Protein AF-A0A846ECE4-F1 (afdb_monomer_lite)

pLDDT: mean 78.33, std 16.0, range [30.72, 94.62]

Foldseek 3Di:
DADEDEDPDDAPDVVVQLVCLVDDPDDADEWEWDAKDDFDFDDPDPDDPDPDDFQFWKDQQLKIWGFHAADPDQQGTKTFIDDDPPDDTDIDGHHPVRCVVSVIGGDDQQDASFFKKKDAAQMWTATPVRHIYHHNHIYIWGFHDDDPFWTWTDDPHHIYIYGNRRRRIDTDDGDDDRDDDPDD

Secondary structure (DSSP, 8-state):
-PPEEE-------HHHHHHHTTS----PPEEEEEEEESSPPPPPPPPPSSS--TT-EEEETTEEEEEEEE-SSSS-EEEEEPPPTTSPPPEEEE-HHHHHHTT-EEPPS--TTTEEEEEPTT-EEEETTS-EEE-SS-EEEEEEEE-SSEEEEE-SS-EEEEEGGG---EEEEE----------

Sequence (184 aa):
MSQLFNFSTAIPNPNDLLDLAYSENPILDTLEVVAVFGVPLPQPEPPKTHQFQLGDIVTQGQQYGVITSLNETDRPITITWDGSSDAEPDSFAYTLDEIRFFKISILSQFVPLRTLVELPKNATIQFSNANLVKLDRTNVFLLEEVTERHLIIRSLDQRYCFPRELFPGRLFACAVDIPISFQP

Radius of gyration: 19.56 Å; chains: 1; bounding box: 52×27×65 Å

Structure (mmCIF, N/CA/C/O backbone):
data_AF-A0A846ECE4-F1
#
_entry.id   AF-A0A846ECE4-F1
#
loop_
_atom_site.group_PDB
_atom_site.id
_atom_site.type_symbol
_atom_site.label_atom_id
_atom_site.label_alt_id
_atom_site.label_comp_id
_atom_site.label_asym_id
_atom_site.label_entity_id
_atom_site.label_seq_id
_atom_site.pdbx_PDB_ins_code
_atom_site.Cartn_x
_atom_site.Cartn_y
_atom_site.Cartn_z
_atom_site.occupancy
_atom_site.B_iso_or_equiv
_atom_site.auth_seq_id
_atom_site.auth_comp_id
_atom_site.auth_asym_id
_atom_site.auth_atom_id
_atom_site.pdbx_PDB_model_num
ATOM 1 N N . MET A 1 1 ? -16.068 0.644 31.186 1.00 34.41 1 MET A N 1
ATOM 2 C CA . MET A 1 1 ? -16.199 -0.720 30.634 1.00 34.41 1 MET A CA 1
ATOM 3 C C . MET A 1 1 ? -15.975 -0.613 29.138 1.00 34.41 1 MET A C 1
ATOM 5 O O . MET A 1 1 ? -16.803 0.001 28.485 1.00 34.41 1 MET A O 1
ATOM 9 N N . SER A 1 2 ? -14.852 -1.110 28.623 1.00 31.45 2 SER A N 1
ATOM 10 C CA . SER A 1 2 ? -14.554 -1.087 27.185 1.00 31.45 2 SER A CA 1
ATOM 11 C C . SER A 1 2 ? -15.075 -2.383 26.565 1.00 31.45 2 SER A C 1
ATOM 13 O O . SER A 1 2 ? -14.683 -3.463 27.006 1.00 31.45 2 SER A O 1
ATOM 15 N N . GLN A 1 3 ? -16.003 -2.291 25.612 1.00 36.16 3 GLN A N 1
ATOM 16 C CA . GLN A 1 3 ? -16.524 -3.453 24.889 1.00 36.16 3 GLN A CA 1
ATOM 17 C C . GLN A 1 3 ? -15.598 -3.758 23.704 1.00 36.16 3 GLN A C 1
ATOM 19 O O . GLN A 1 3 ? -15.297 -2.879 22.900 1.00 36.16 3 GLN A O 1
ATOM 24 N N . LEU A 1 4 ? -15.102 -4.995 23.649 1.00 30.72 4 LEU A N 1
ATOM 25 C CA . LEU A 1 4 ? -14.317 -5.530 22.539 1.00 30.72 4 LEU A CA 1
ATOM 26 C C . LEU A 1 4 ? -15.284 -6.079 21.491 1.00 30.72 4 LEU A C 1
ATOM 28 O O . LEU A 1 4 ? -16.041 -7.005 21.782 1.00 30.72 4 LEU A O 1
ATOM 32 N N . PHE A 1 5 ? -15.245 -5.519 20.286 1.00 37.47 5 PHE A N 1
ATOM 33 C CA . PHE A 1 5 ? -15.975 -6.045 19.140 1.00 37.47 5 PHE A CA 1
ATOM 34 C C . PHE A 1 5 ? -15.022 -6.859 18.258 1.00 37.47 5 PHE A C 1
ATOM 36 O O . PHE A 1 5 ? -13.922 -6.411 17.925 1.00 37.47 5 PHE A O 1
ATOM 43 N N . ASN A 1 6 ? -15.451 -8.062 17.876 1.00 36.78 6 ASN A N 1
ATOM 44 C CA . ASN A 1 6 ? -14.745 -8.885 16.898 1.00 36.78 6 ASN A CA 1
ATOM 45 C C . ASN A 1 6 ? -15.237 -8.509 15.500 1.00 36.78 6 ASN A C 1
ATOM 47 O O . ASN A 1 6 ? -16.431 -8.617 15.209 1.00 36.78 6 ASN A O 1
ATOM 51 N N . PHE A 1 7 ? -14.326 -8.079 14.627 1.00 35.62 7 PHE A N 1
ATOM 52 C CA . PHE A 1 7 ? -14.656 -7.818 13.228 1.00 35.62 7 PHE A CA 1
ATOM 53 C C . PHE A 1 7 ? -14.685 -9.135 12.451 1.00 35.62 7 PHE A C 1
ATOM 55 O O . PHE A 1 7 ? -13.658 -9.648 12.008 1.00 35.62 7 PHE A O 1
ATOM 62 N N . SER A 1 8 ? -15.886 -9.682 12.258 1.00 33.31 8 SER A N 1
ATOM 63 C CA . SER A 1 8 ? -16.124 -10.765 11.303 1.00 33.31 8 SER A CA 1
ATOM 64 C C . SER A 1 8 ? -16.574 -10.197 9.953 1.00 33.31 8 SER A C 1
ATOM 66 O O . SER A 1 8 ? -17.651 -10.515 9.459 1.00 33.31 8 SER A O 1
ATOM 68 N N . THR A 1 9 ? -15.737 -9.389 9.307 1.00 42.50 9 THR A N 1
ATOM 69 C CA . THR A 1 9 ? -15.943 -8.994 7.905 1.00 42.50 9 THR A CA 1
ATOM 70 C C . THR A 1 9 ? -15.404 -10.106 7.020 1.00 42.50 9 THR A C 1
ATOM 72 O O . THR A 1 9 ? -14.194 -10.330 6.995 1.00 42.50 9 THR A O 1
ATOM 75 N N . ALA A 1 10 ? -16.282 -10.915 6.410 1.00 43.06 10 ALA A N 1
ATOM 76 C CA . ALA A 1 10 ? -15.872 -11.850 5.356 1.00 43.06 10 ALA A CA 1
ATOM 77 C C . ALA A 1 10 ? -14.986 -11.084 4.366 1.00 43.06 10 ALA A C 1
ATOM 79 O O . ALA A 1 10 ? -15.299 -9.931 4.095 1.00 43.06 10 ALA A O 1
ATOM 80 N N . ILE A 1 11 ? -13.874 -11.676 3.909 1.00 47.25 11 ILE A N 1
ATOM 81 C CA . ILE A 1 11 ? -12.939 -11.002 2.995 1.00 47.25 11 ILE A CA 1
ATOM 82 C C . ILE A 1 11 ? -13.770 -10.521 1.799 1.00 47.25 11 ILE A C 1
ATOM 84 O O . ILE A 1 11 ? -14.269 -11.378 1.065 1.00 47.25 11 ILE A O 1
ATOM 88 N N . PRO A 1 12 ? -13.987 -9.203 1.629 1.00 56.25 12 PRO A N 1
ATOM 89 C CA . PRO A 1 12 ? -14.657 -8.704 0.442 1.00 56.25 12 PRO A CA 1
ATOM 90 C C . PRO A 1 12 ? -13.811 -9.127 -0.752 1.00 56.25 12 PRO A C 1
ATOM 92 O O . PRO A 1 12 ? -12.579 -9.129 -0.655 1.00 56.25 12 PRO A O 1
ATOM 95 N N . ASN A 1 13 ? -14.436 -9.515 -1.860 1.00 64.81 13 ASN A N 1
ATOM 96 C CA . ASN A 1 13 ? -13.677 -9.738 -3.082 1.00 64.81 13 ASN A CA 1
ATOM 97 C C . ASN A 1 13 ? -12.890 -8.440 -3.368 1.00 64.81 13 ASN A C 1
ATOM 99 O O . ASN A 1 13 ? -13.499 -7.371 -3.360 1.00 64.81 13 ASN A O 1
ATOM 103 N N . PRO A 1 14 ? -11.558 -8.481 -3.563 1.00 63.38 14 PRO A N 1
ATOM 104 C CA . PRO A 1 14 ? -10.761 -7.279 -3.818 1.00 63.38 14 PRO A CA 1
ATOM 105 C C . PRO A 1 14 ? -11.310 -6.428 -4.969 1.00 63.38 14 PRO A C 1
ATOM 107 O O . PRO A 1 14 ? -11.179 -5.207 -4.942 1.00 63.38 14 PRO A O 1
ATOM 110 N N . ASN A 1 15 ? -11.975 -7.068 -5.935 1.00 67.19 15 ASN A N 1
ATOM 111 C CA . ASN A 1 15 ? -12.659 -6.385 -7.026 1.00 67.19 15 ASN A CA 1
ATOM 112 C C . ASN A 1 15 ? -13.831 -5.525 -6.528 1.00 67.19 15 ASN A C 1
ATOM 114 O O . ASN A 1 15 ? -13.952 -4.392 -6.969 1.00 67.19 15 ASN A O 1
ATOM 118 N N . ASP A 1 16 ? -14.607 -5.983 -5.541 1.00 73.12 16 ASP A N 1
ATOM 119 C CA . ASP A 1 16 ? -15.719 -5.209 -4.967 1.00 73.12 16 ASP A CA 1
ATOM 120 C C . ASP A 1 16 ? -15.211 -3.922 -4.286 1.00 73.12 16 ASP A C 1
ATOM 122 O O . ASP A 1 16 ? -15.878 -2.890 -4.304 1.00 73.12 16 ASP A O 1
ATOM 126 N N . LEU A 1 17 ? -14.013 -3.964 -3.683 1.00 73.88 17 LEU A N 1
ATOM 127 C CA . LEU A 1 17 ? -13.380 -2.785 -3.079 1.00 73.88 17 LEU A CA 1
ATOM 128 C C . LEU A 1 17 ? -12.836 -1.815 -4.128 1.00 73.88 17 LEU A C 1
ATOM 130 O O . LEU A 1 17 ? -12.869 -0.610 -3.901 1.00 73.88 17 LEU A O 1
ATOM 134 N N . LEU A 1 18 ? -12.333 -2.313 -5.258 1.00 70.25 18 LEU A N 1
ATOM 135 C CA . LEU A 1 18 ? -11.921 -1.458 -6.371 1.00 70.25 18 LEU A CA 1
ATOM 136 C C . LEU A 1 18 ? -13.136 -0.851 -7.081 1.00 70.25 18 LEU A C 1
ATOM 138 O O . LEU A 1 18 ? -13.089 0.316 -7.451 1.00 70.25 18 LEU A O 1
ATOM 142 N N . ASP A 1 19 ? -14.250 -1.575 -7.181 1.00 74.19 19 ASP A N 1
ATOM 143 C CA . ASP A 1 19 ? -15.505 -1.054 -7.729 1.00 74.19 19 ASP A CA 1
ATOM 144 C C . ASP A 1 19 ? -16.057 0.117 -6.895 1.00 74.19 19 ASP A C 1
ATOM 146 O O . ASP A 1 19 ? -16.646 1.046 -7.456 1.00 74.19 19 ASP A O 1
ATOM 150 N N . LEU A 1 20 ? -15.794 0.155 -5.577 1.00 69.88 20 LEU A N 1
ATOM 151 C CA . LEU A 1 20 ? -16.133 1.316 -4.742 1.00 69.88 20 LEU A CA 1
ATOM 152 C C . LEU A 1 20 ? -15.494 2.613 -5.252 1.00 69.88 20 LEU A C 1
ATOM 154 O O . LEU A 1 20 ? -16.128 3.662 -5.149 1.00 69.88 20 LEU A O 1
ATOM 158 N N . ALA A 1 21 ? -14.284 2.552 -5.819 1.00 63.44 21 ALA A N 1
ATOM 159 C CA . ALA A 1 21 ? -13.603 3.721 -6.375 1.00 63.44 21 ALA A CA 1
ATOM 160 C C . ALA A 1 21 ? -14.360 4.346 -7.559 1.00 63.44 21 ALA A C 1
ATOM 162 O O . ALA A 1 21 ? -14.183 5.531 -7.841 1.00 63.44 21 ALA A O 1
ATOM 163 N N . TYR A 1 22 ? -15.206 3.562 -8.234 1.00 63.31 22 TYR A N 1
ATOM 164 C CA . TYR A 1 22 ? -15.949 3.961 -9.431 1.00 63.31 22 TYR A CA 1
ATOM 165 C C . TYR A 1 22 ? -17.454 4.158 -9.181 1.00 63.31 22 TYR A C 1
ATOM 167 O O . TYR A 1 22 ? -18.174 4.580 -10.086 1.00 63.31 22 TYR A O 1
ATOM 175 N N . SER A 1 23 ? -17.938 3.871 -7.969 1.00 63.53 23 SER A N 1
ATOM 176 C CA . SER A 1 23 ? -19.353 3.975 -7.587 1.00 63.53 23 SER A CA 1
ATOM 177 C C . SER A 1 23 ? -19.696 5.305 -6.898 1.00 63.53 23 SER A C 1
ATOM 179 O O . SER A 1 23 ? -18.824 5.962 -6.325 1.00 63.53 23 SER A O 1
ATOM 181 N N . GLU A 1 24 ? -20.975 5.708 -6.915 1.00 56.09 24 GLU A N 1
ATOM 182 C CA . GLU A 1 24 ? -21.446 6.823 -6.082 1.00 56.09 24 GLU A CA 1
ATOM 183 C C . GLU A 1 24 ? -21.162 6.515 -4.609 1.00 56.09 24 GLU A C 1
ATOM 185 O O . GLU A 1 24 ? -21.674 5.548 -4.048 1.00 56.09 24 GLU A O 1
ATOM 190 N N . ASN A 1 25 ? -20.317 7.340 -3.988 1.00 58.34 25 ASN A N 1
ATOM 191 C CA . ASN A 1 25 ? -19.858 7.138 -2.623 1.00 58.34 25 ASN A CA 1
ATOM 192 C C . ASN A 1 25 ? -21.026 7.244 -1.628 1.00 58.34 25 ASN A C 1
ATOM 194 O O . ASN A 1 25 ? -21.506 8.360 -1.402 1.00 58.34 25 ASN A O 1
ATOM 198 N N . PRO A 1 26 ? -21.460 6.151 -0.966 1.00 63.91 26 PRO A N 1
ATOM 199 C CA . PRO A 1 26 ? -22.349 6.288 0.175 1.00 63.91 26 PRO A CA 1
ATOM 200 C C . PRO A 1 26 ? -21.658 7.145 1.241 1.00 63.91 26 PRO A C 1
ATOM 202 O O . PRO A 1 26 ? -20.453 7.018 1.483 1.00 63.91 26 PRO A O 1
ATOM 205 N N . ILE A 1 27 ? -22.418 8.044 1.866 1.00 69.75 27 ILE A N 1
ATOM 206 C CA . ILE A 1 27 ? -21.933 8.846 2.991 1.00 69.75 27 ILE A CA 1
ATOM 207 C C . ILE A 1 27 ? -21.726 7.882 4.162 1.00 69.75 27 ILE A C 1
ATOM 209 O O . ILE A 1 27 ? -22.687 7.466 4.804 1.00 69.75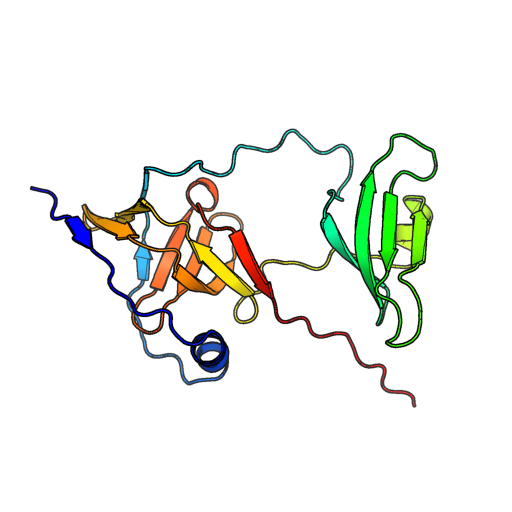 27 ILE A O 1
ATOM 213 N N . LEU A 1 28 ? -20.475 7.484 4.388 1.00 79.06 28 LEU A N 1
ATOM 214 C CA . LEU A 1 28 ? -20.063 6.670 5.527 1.00 79.06 28 LEU A CA 1
ATOM 215 C C . LEU A 1 28 ? -19.409 7.552 6.585 1.00 79.06 28 LEU A C 1
ATOM 217 O O . LEU A 1 28 ? -18.590 8.415 6.254 1.00 79.06 28 LEU A O 1
ATOM 221 N N . ASP A 1 29 ? -19.729 7.278 7.847 1.00 84.12 29 ASP A N 1
ATOM 222 C CA . ASP A 1 29 ? -19.065 7.906 8.983 1.00 84.12 29 ASP A CA 1
ATOM 223 C C . ASP A 1 29 ? -17.601 7.450 9.071 1.00 84.12 29 ASP A C 1
ATOM 225 O O . ASP A 1 29 ? -17.266 6.276 8.869 1.00 84.12 29 ASP A O 1
ATOM 229 N N . THR A 1 30 ? -16.716 8.388 9.403 1.00 88.56 30 THR A N 1
ATOM 230 C CA . THR A 1 30 ? -15.286 8.122 9.578 1.00 88.56 30 THR A CA 1
ATOM 231 C C . THR A 1 30 ? -14.970 7.915 11.052 1.00 88.56 30 THR A C 1
ATOM 233 O O . THR A 1 30 ? -15.206 8.793 11.880 1.00 88.56 30 THR A O 1
ATOM 236 N N . LEU A 1 31 ? -14.398 6.758 11.382 1.00 91.56 31 LEU A N 1
ATOM 237 C CA . LEU A 1 31 ? -13.906 6.452 12.721 1.00 91.56 31 LEU A CA 1
ATOM 238 C C . LEU A 1 31 ? -12.429 6.829 12.836 1.00 91.56 31 LEU A C 1
ATOM 240 O O . LEU A 1 31 ? -11.581 6.297 12.120 1.00 91.56 31 LEU A O 1
ATOM 244 N N . GLU A 1 32 ? -12.114 7.731 13.759 1.00 94.31 32 GLU A N 1
ATOM 245 C CA . GLU A 1 32 ? -10.732 8.120 14.041 1.00 94.31 32 GLU A CA 1
ATOM 246 C C . GLU A 1 32 ? -10.042 7.080 14.918 1.00 94.31 32 GLU A C 1
ATOM 248 O O . GLU A 1 32 ? -10.554 6.706 15.975 1.00 94.31 32 GLU A O 1
ATOM 253 N N . VAL A 1 33 ? -8.862 6.638 14.494 1.00 92.88 33 VAL A N 1
ATOM 254 C CA . VAL A 1 33 ? -8.014 5.704 15.233 1.00 92.88 33 VAL A CA 1
ATOM 255 C C . VAL A 1 33 ? -7.075 6.477 16.148 1.00 92.88 33 VAL A C 1
ATOM 257 O O . VAL A 1 33 ? -6.329 7.343 15.701 1.00 92.88 33 VAL A O 1
ATOM 260 N N . VAL A 1 34 ? -7.082 6.127 17.434 1.00 94.19 34 VAL A N 1
ATOM 261 C CA . VAL A 1 34 ? -6.267 6.789 18.467 1.00 94.19 34 VAL A CA 1
ATOM 262 C C . VAL A 1 34 ? -5.188 5.884 19.057 1.00 94.19 34 VAL A C 1
ATOM 264 O O . VAL A 1 34 ? -4.240 6.384 19.655 1.00 94.19 34 VAL A O 1
ATOM 267 N N . ALA A 1 35 ? -5.305 4.561 18.896 1.00 91.25 35 ALA A N 1
ATOM 268 C CA . ALA A 1 35 ? -4.264 3.616 19.293 1.00 91.25 35 ALA A CA 1
ATOM 269 C C . ALA A 1 35 ? -4.364 2.292 18.524 1.00 91.25 35 ALA A C 1
ATOM 271 O O . ALA A 1 35 ? -5.449 1.876 18.112 1.00 91.25 35 ALA A O 1
ATOM 272 N N . VAL A 1 36 ? -3.226 1.607 18.384 1.00 91.31 36 VAL A N 1
ATOM 273 C CA . VAL A 1 36 ? -3.126 0.261 17.811 1.00 91.31 36 VAL A CA 1
ATOM 274 C C . VAL A 1 36 ? -2.215 -0.599 18.687 1.00 91.31 36 VAL A C 1
ATOM 276 O O . VAL A 1 36 ? -1.138 -0.167 19.093 1.00 91.31 36 VAL A O 1
ATOM 279 N N . PHE A 1 37 ? -2.644 -1.827 18.976 1.00 90.06 37 PHE A N 1
ATOM 280 C CA . PHE A 1 37 ? -1.955 -2.775 19.851 1.00 90.06 37 PHE A CA 1
ATOM 281 C C . PHE A 1 37 ? -1.782 -4.144 19.187 1.00 90.06 37 PHE A C 1
ATOM 283 O O . PHE A 1 37 ? -2.511 -4.504 18.263 1.00 90.06 37 PHE A O 1
ATOM 290 N N . GLY A 1 38 ? -0.859 -4.947 19.725 1.00 85.44 38 GLY A N 1
ATOM 291 C CA . GLY A 1 38 ? -0.706 -6.364 19.369 1.00 85.44 38 GLY A CA 1
ATOM 292 C C . GLY A 1 38 ? 0.057 -6.631 18.071 1.00 85.44 38 GLY A C 1
ATOM 293 O O . GLY A 1 38 ? 0.256 -7.792 17.720 1.00 85.44 38 GLY A O 1
ATOM 294 N N . VAL A 1 39 ? 0.513 -5.581 17.386 1.00 85.81 39 VAL A N 1
ATOM 295 C CA . VAL A 1 39 ? 1.308 -5.661 16.159 1.00 85.81 39 VAL A CA 1
ATOM 296 C C . VAL A 1 39 ? 2.439 -4.631 16.188 1.00 85.81 39 VAL A C 1
ATOM 298 O O . VAL A 1 39 ? 2.269 -3.572 16.797 1.00 85.81 39 VAL A O 1
ATOM 301 N N . PRO A 1 40 ? 3.596 -4.923 15.569 1.00 81.25 40 PRO A N 1
ATOM 302 C CA . PRO A 1 40 ? 4.646 -3.930 15.397 1.00 81.25 40 PRO A CA 1
ATOM 303 C C . PRO A 1 40 ? 4.126 -2.762 14.557 1.00 81.25 40 PRO A C 1
ATOM 305 O O . PRO A 1 40 ? 3.569 -2.975 13.481 1.00 81.25 40 PRO A O 1
ATOM 308 N N . LEU A 1 41 ? 4.311 -1.542 15.053 1.00 79.50 41 LEU A N 1
ATOM 309 C CA . LEU A 1 41 ? 4.083 -0.332 14.270 1.00 79.50 41 LEU A CA 1
ATOM 310 C C . LEU A 1 41 ? 5.322 -0.009 13.423 1.00 79.50 41 LEU A C 1
ATOM 312 O O . LEU A 1 41 ? 6.426 -0.432 13.792 1.00 79.50 41 LEU A O 1
ATOM 316 N N . PRO A 1 42 ? 5.162 0.737 12.313 1.00 69.69 42 PRO A N 1
ATOM 317 C CA . PRO A 1 42 ? 6.292 1.231 11.539 1.00 69.69 42 PRO A CA 1
ATOM 318 C C . PRO A 1 42 ? 7.267 1.970 12.461 1.00 69.69 42 PRO A C 1
ATOM 320 O O . PRO A 1 42 ? 6.894 2.923 13.145 1.00 69.69 42 PRO A O 1
ATOM 323 N N . GLN A 1 43 ? 8.515 1.506 12.521 1.00 66.81 43 GLN A N 1
ATOM 324 C CA . GLN A 1 43 ? 9.555 2.234 13.239 1.00 66.81 43 GLN A CA 1
ATOM 325 C C . GLN A 1 43 ? 10.026 3.413 12.381 1.00 66.81 43 GLN A C 1
ATOM 327 O O . GLN A 1 43 ? 10.053 3.287 11.155 1.00 66.81 43 GLN A O 1
ATOM 332 N N . PRO A 1 44 ? 10.414 4.548 12.991 1.00 59.56 44 PRO A N 1
ATOM 333 C CA . PRO A 1 44 ? 11.044 5.636 12.256 1.00 59.56 44 PRO A CA 1
ATOM 334 C C . PRO A 1 44 ? 12.272 5.099 11.518 1.00 59.56 44 PRO A C 1
ATOM 336 O O . PRO A 1 44 ? 13.211 4.608 12.149 1.00 59.56 44 PRO A O 1
ATOM 339 N N . GLU A 1 45 ? 12.257 5.156 10.188 1.00 59.22 45 GLU A N 1
ATOM 340 C CA . GLU A 1 45 ? 13.423 4.768 9.401 1.00 59.22 45 GLU A CA 1
ATOM 341 C C . GLU A 1 45 ? 14.570 5.760 9.650 1.00 59.22 45 GLU A C 1
ATOM 343 O O . GLU A 1 45 ? 14.325 6.965 9.797 1.00 59.22 45 GLU A O 1
ATOM 348 N N . PRO A 1 46 ? 15.830 5.290 9.700 1.00 52.78 46 PRO A N 1
ATOM 349 C CA . PRO A 1 46 ? 16.977 6.180 9.794 1.00 52.78 46 PRO A CA 1
ATOM 350 C C . PRO A 1 46 ? 17.012 7.159 8.603 1.00 52.78 46 P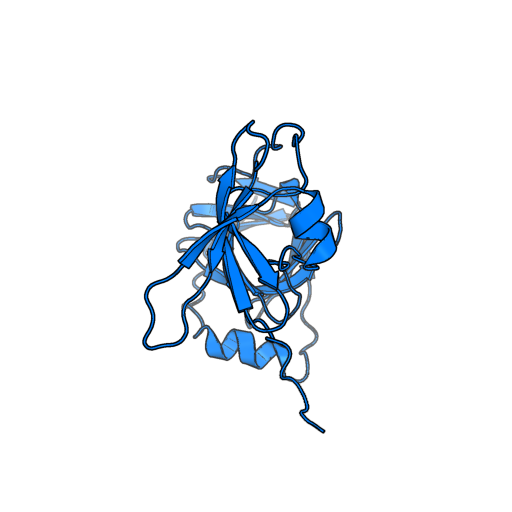RO A C 1
ATOM 352 O O . PRO A 1 46 ? 16.513 6.839 7.519 1.00 52.78 46 PRO A O 1
ATOM 355 N N . PRO A 1 47 ? 17.598 8.359 8.781 1.00 50.47 47 PRO A N 1
ATOM 356 C CA . PRO A 1 47 ? 17.694 9.357 7.719 1.00 50.47 47 PRO A CA 1
ATOM 357 C C . PRO A 1 47 ? 18.390 8.769 6.485 1.00 50.47 47 PRO A C 1
ATOM 359 O O . PRO A 1 47 ? 19.474 8.194 6.582 1.00 50.47 47 PRO A O 1
ATOM 362 N N . LYS A 1 48 ? 17.734 8.888 5.327 1.00 55.97 48 LYS A N 1
ATOM 363 C CA . LYS A 1 48 ? 18.133 8.222 4.080 1.00 55.97 48 LYS A CA 1
ATOM 364 C C . LYS A 1 48 ? 19.265 8.982 3.388 1.00 55.97 48 LYS A C 1
ATOM 366 O O . LYS A 1 48 ? 19.193 10.200 3.241 1.00 55.97 48 LYS A O 1
ATOM 371 N N . THR A 1 49 ? 20.271 8.254 2.906 1.00 56.00 49 THR A N 1
ATOM 372 C CA . THR A 1 49 ? 21.406 8.798 2.133 1.00 56.00 49 THR A CA 1
ATOM 373 C C . THR A 1 49 ? 20.996 9.241 0.717 1.00 56.00 49 THR A C 1
ATOM 375 O O . THR A 1 49 ? 21.639 10.099 0.119 1.00 56.00 49 THR A O 1
ATOM 378 N N . HIS A 1 50 ? 19.903 8.690 0.183 1.00 65.69 50 HIS A N 1
ATOM 379 C CA . HIS A 1 50 ? 19.319 9.014 -1.125 1.00 65.69 50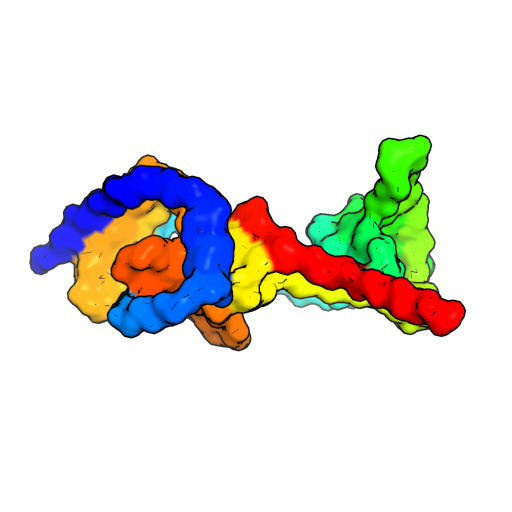 HIS A CA 1
ATOM 380 C C . HIS A 1 50 ? 17.799 8.781 -1.111 1.00 65.69 50 HIS A C 1
ATOM 382 O O . HIS A 1 50 ? 17.286 8.069 -0.253 1.00 65.69 50 HIS A O 1
ATOM 388 N N . GLN A 1 51 ? 17.076 9.379 -2.069 1.00 76.12 51 GLN A N 1
ATOM 389 C CA . GLN A 1 51 ? 15.602 9.337 -2.131 1.00 76.12 51 GLN A CA 1
ATOM 390 C C . GLN A 1 51 ? 15.009 7.936 -2.360 1.00 76.12 51 GLN A C 1
ATOM 392 O O . GLN A 1 51 ? 13.817 7.750 -2.152 1.00 76.12 51 GLN A O 1
ATOM 397 N N . PHE A 1 52 ? 15.828 6.987 -2.815 1.00 81.94 52 PHE A N 1
ATOM 398 C CA . PHE A 1 52 ? 15.418 5.644 -3.210 1.00 81.94 52 PHE A CA 1
ATOM 399 C C . PHE A 1 52 ? 15.664 4.612 -2.107 1.00 81.94 52 PHE A C 1
ATOM 401 O O . PHE A 1 52 ? 16.668 4.690 -1.387 1.00 81.94 52 PHE A O 1
ATOM 408 N N . GLN A 1 53 ? 14.785 3.614 -2.045 1.00 83.00 53 GLN A N 1
ATOM 409 C CA . GLN A 1 53 ? 14.837 2.455 -1.161 1.00 83.00 53 GLN A CA 1
ATOM 410 C C . GLN A 1 53 ? 14.826 1.141 -1.940 1.00 83.00 53 GLN A C 1
ATOM 412 O O . GLN A 1 53 ? 14.353 1.051 -3.071 1.00 83.00 53 GLN A O 1
ATOM 417 N N . LEU A 1 54 ? 15.357 0.099 -1.302 1.00 82.50 54 LEU A N 1
ATOM 418 C CA . LEU A 1 54 ? 15.263 -1.257 -1.817 1.00 82.50 54 LEU A CA 1
ATOM 419 C C . LEU A 1 54 ? 13.784 -1.662 -1.908 1.00 82.50 54 LEU A C 1
ATOM 421 O O . LEU A 1 54 ? 13.049 -1.519 -0.933 1.00 82.50 54 LEU A O 1
ATOM 425 N N . GLY A 1 55 ? 13.365 -2.183 -3.059 1.00 78.00 55 GLY A N 1
ATOM 426 C CA . GLY A 1 55 ? 11.976 -2.553 -3.323 1.00 78.00 55 GLY A CA 1
ATOM 427 C C . GLY A 1 55 ? 11.090 -1.407 -3.817 1.00 78.00 55 GLY A C 1
ATOM 428 O O . GLY A 1 55 ? 9.926 -1.656 -4.129 1.00 78.00 55 GLY A O 1
ATOM 429 N N . ASP A 1 56 ? 11.612 -0.180 -3.936 1.00 81.81 56 ASP A N 1
ATOM 430 C CA . ASP A 1 56 ? 10.876 0.890 -4.608 1.00 81.81 56 ASP A CA 1
ATOM 431 C C . ASP A 1 56 ? 10.583 0.489 -6.052 1.00 81.81 56 ASP A C 1
ATOM 433 O O . ASP A 1 56 ? 11.455 -0.002 -6.776 1.00 81.81 56 ASP A O 1
ATOM 437 N N . ILE A 1 57 ? 9.346 0.741 -6.472 1.00 84.38 57 ILE A N 1
ATOM 438 C CA . ILE A 1 57 ? 8.943 0.604 -7.866 1.00 84.38 57 ILE A CA 1
ATOM 439 C C . ILE A 1 57 ? 9.259 1.929 -8.539 1.00 84.38 57 ILE A C 1
ATOM 441 O O . ILE A 1 57 ? 8.910 2.994 -8.028 1.00 84.38 57 ILE A O 1
ATOM 445 N N . VAL A 1 58 ? 9.919 1.871 -9.683 1.00 87.62 58 VAL A N 1
ATOM 446 C CA . VAL A 1 58 ? 10.291 3.038 -10.477 1.00 87.62 58 VAL A CA 1
ATOM 447 C C . VAL A 1 58 ? 9.717 2.929 -11.877 1.00 87.62 58 VAL A C 1
ATOM 449 O O . VAL A 1 58 ? 9.437 1.834 -12.359 1.00 87.62 58 VAL A O 1
ATOM 452 N N . THR A 1 59 ? 9.547 4.069 -12.537 1.00 87.06 59 THR A N 1
ATOM 453 C CA . THR A 1 59 ? 9.075 4.132 -13.923 1.00 87.06 59 THR A CA 1
ATOM 454 C C . THR A 1 59 ? 10.032 4.916 -14.803 1.00 87.06 59 THR A C 1
ATOM 456 O O . THR A 1 59 ? 10.635 5.894 -14.361 1.00 87.06 59 THR A O 1
ATOM 459 N N . GLN A 1 60 ? 10.140 4.492 -16.059 1.00 86.75 60 GLN A N 1
ATOM 460 C CA . GLN A 1 60 ? 10.809 5.203 -17.140 1.00 86.75 60 GLN A CA 1
ATOM 461 C C . GLN A 1 60 ? 9.906 5.154 -18.375 1.00 86.75 60 GLN A C 1
ATOM 463 O O . GLN A 1 60 ? 9.879 4.172 -19.117 1.00 86.75 60 GLN A O 1
ATOM 468 N N . GLY A 1 61 ? 9.134 6.216 -18.608 1.00 81.31 61 GLY A N 1
ATOM 469 C CA . GLY A 1 61 ? 8.143 6.216 -19.686 1.00 81.31 61 GLY A CA 1
ATOM 470 C C . GLY A 1 61 ? 7.098 5.112 -19.486 1.00 81.31 61 GLY A C 1
ATOM 471 O O . GLY A 1 61 ? 6.286 5.208 -18.573 1.00 81.31 61 GLY A O 1
ATOM 472 N N . GLN A 1 62 ? 7.119 4.085 -20.342 1.00 77.06 62 GLN A N 1
ATOM 473 C CA . GLN A 1 62 ? 6.196 2.936 -20.307 1.00 77.06 62 GLN A CA 1
ATOM 474 C C . GLN A 1 62 ? 6.745 1.712 -19.569 1.00 77.06 62 GLN A C 1
ATOM 476 O O . GLN A 1 62 ? 6.039 0.721 -19.412 1.00 77.06 62 GLN A O 1
ATOM 481 N N . GLN A 1 63 ? 8.002 1.759 -19.142 1.00 80.12 63 GLN A N 1
ATOM 482 C CA . GLN A 1 63 ? 8.625 0.660 -18.421 1.00 80.12 63 GLN A CA 1
ATOM 483 C C . GLN A 1 63 ? 8.528 0.915 -16.925 1.00 80.12 63 GLN A C 1
ATOM 485 O O . GLN A 1 63 ? 8.669 2.055 -16.467 1.00 80.12 63 GLN A O 1
ATOM 490 N N . TYR A 1 64 ? 8.314 -0.152 -16.167 1.00 85.94 64 TYR A N 1
ATOM 491 C CA . TYR A 1 64 ? 8.449 -0.133 -14.722 1.00 85.94 64 TYR A CA 1
ATOM 492 C C . TYR A 1 64 ? 9.515 -1.137 -14.300 1.00 85.94 64 TYR A C 1
ATOM 494 O O . TYR A 1 64 ? 9.796 -2.111 -14.997 1.00 85.94 64 TYR A O 1
ATOM 502 N N . GLY A 1 65 ? 10.152 -0.858 -13.176 1.00 87.50 65 GLY A N 1
ATOM 503 C CA . GLY A 1 65 ? 11.183 -1.705 -12.607 1.00 87.50 65 GLY A CA 1
ATOM 504 C C . GLY A 1 65 ? 11.180 -1.607 -11.096 1.00 87.50 65 GLY A C 1
ATOM 505 O O . GLY A 1 65 ? 10.490 -0.772 -10.512 1.00 87.50 65 GLY A O 1
ATOM 506 N N . VAL A 1 66 ? 11.960 -2.468 -10.460 1.00 87.56 66 VAL A N 1
ATOM 507 C CA . VAL A 1 66 ? 12.112 -2.515 -9.007 1.00 87.56 66 VAL A CA 1
ATOM 508 C C . VAL A 1 66 ? 13.566 -2.253 -8.658 1.00 87.56 66 VAL A C 1
ATOM 510 O O . VAL A 1 66 ? 14.474 -2.795 -9.289 1.00 87.56 66 VAL A O 1
ATOM 513 N N . ILE A 1 67 ? 13.802 -1.433 -7.638 1.00 88.88 67 ILE A N 1
ATOM 514 C CA . ILE A 1 67 ? 15.146 -1.233 -7.101 1.00 88.88 67 ILE A CA 1
ATOM 515 C C . ILE A 1 67 ? 15.565 -2.482 -6.335 1.00 88.88 67 ILE A C 1
ATOM 517 O O . ILE A 1 67 ? 15.022 -2.793 -5.275 1.00 88.88 67 ILE A O 1
ATOM 521 N N . THR A 1 68 ? 16.555 -3.191 -6.867 1.00 89.38 68 THR A N 1
ATOM 522 C CA . THR A 1 68 ? 17.028 -4.478 -6.339 1.00 89.38 68 THR A CA 1
ATOM 523 C C . THR A 1 68 ? 18.374 -4.387 -5.630 1.00 89.38 68 THR A C 1
ATOM 525 O O . THR A 1 68 ? 18.733 -5.311 -4.903 1.00 89.38 68 THR A O 1
ATOM 528 N N . SER A 1 69 ? 19.105 -3.275 -5.771 1.00 88.50 69 SER A N 1
ATOM 529 C CA . SER A 1 69 ? 20.327 -3.020 -4.999 1.00 88.50 69 SER A CA 1
ATOM 530 C C . SER A 1 69 ? 20.583 -1.529 -4.807 1.00 88.50 69 SER A C 1
ATOM 532 O O . SER A 1 69 ? 20.374 -0.731 -5.724 1.00 88.50 69 SER A O 1
ATOM 534 N N . LEU A 1 70 ? 21.106 -1.178 -3.630 1.00 88.69 70 LEU A N 1
ATOM 535 C CA . LEU A 1 70 ? 21.609 0.151 -3.282 1.00 88.69 70 LEU A CA 1
ATOM 536 C C . LEU A 1 70 ? 23.034 0.007 -2.741 1.00 88.69 70 LEU A C 1
ATOM 538 O O . LEU A 1 70 ? 23.236 -0.668 -1.735 1.00 88.69 70 LEU A O 1
ATOM 542 N N . ASN A 1 71 ? 24.006 0.616 -3.416 1.00 84.50 71 ASN A N 1
ATOM 543 C CA . ASN A 1 71 ? 25.433 0.489 -3.112 1.00 84.50 71 ASN A CA 1
ATOM 544 C C . ASN A 1 71 ? 26.090 1.871 -2.983 1.00 84.50 71 ASN A C 1
ATOM 546 O O . ASN A 1 71 ? 25.631 2.842 -3.572 1.00 84.50 71 ASN A O 1
ATOM 550 N N . GLU A 1 72 ? 27.230 1.950 -2.297 1.00 80.31 72 GLU A N 1
ATOM 551 C CA . GLU A 1 72 ? 28.027 3.187 -2.151 1.00 80.31 72 GLU A CA 1
ATOM 552 C C . GLU A 1 72 ? 29.021 3.411 -3.312 1.00 80.31 72 GLU A C 1
ATOM 554 O O . GLU A 1 72 ? 30.053 4.063 -3.169 1.00 80.31 72 GLU A O 1
ATOM 559 N N . THR A 1 73 ? 28.743 2.826 -4.476 1.00 81.25 73 THR A N 1
ATOM 560 C CA . THR A 1 73 ? 29.582 2.939 -5.676 1.00 81.25 73 THR A CA 1
ATOM 561 C C . THR A 1 73 ? 29.191 4.146 -6.530 1.00 81.25 73 THR A C 1
ATOM 563 O O . THR A 1 73 ? 28.123 4.719 -6.349 1.00 81.25 73 THR A O 1
ATOM 566 N N . ASP A 1 74 ? 30.004 4.474 -7.540 1.00 82.81 74 ASP A N 1
ATOM 567 C CA . ASP A 1 74 ? 29.716 5.540 -8.523 1.00 82.81 74 ASP A CA 1
ATOM 568 C C . ASP A 1 74 ? 28.364 5.355 -9.251 1.00 82.81 74 ASP A C 1
ATOM 570 O O . ASP A 1 74 ? 27.693 6.315 -9.622 1.00 82.81 74 ASP A O 1
ATOM 574 N N . ARG A 1 75 ? 27.897 4.104 -9.376 1.00 89.94 75 ARG A N 1
ATOM 575 C CA . ARG A 1 75 ? 26.546 3.753 -9.848 1.00 89.94 75 ARG A CA 1
ATOM 576 C C . ARG A 1 75 ? 25.735 3.143 -8.699 1.00 89.94 75 ARG A C 1
ATOM 578 O O . ARG A 1 75 ? 25.719 1.920 -8.560 1.00 89.94 75 ARG A O 1
ATOM 585 N N . PRO A 1 76 ? 25.140 3.964 -7.817 1.00 88.69 76 PRO A N 1
ATOM 586 C CA . PRO A 1 76 ? 24.628 3.493 -6.535 1.00 88.69 76 PRO A CA 1
ATOM 587 C C . PRO A 1 76 ? 23.310 2.718 -6.619 1.00 88.69 76 PRO A C 1
ATOM 589 O O . PRO A 1 76 ? 22.963 2.035 -5.663 1.00 88.69 76 PRO A O 1
ATOM 592 N N . ILE A 1 77 ? 22.553 2.810 -7.718 1.00 90.75 77 ILE A N 1
ATOM 593 C CA . ILE A 1 77 ? 21.172 2.302 -7.778 1.00 90.75 77 ILE A CA 1
ATOM 594 C C . ILE A 1 77 ? 21.052 1.247 -8.869 1.00 90.75 77 ILE A C 1
ATOM 596 O O . ILE A 1 77 ? 21.300 1.544 -10.032 1.00 90.75 77 ILE A O 1
ATOM 600 N N . THR A 1 78 ? 20.655 0.026 -8.512 1.00 92.75 78 THR A N 1
ATOM 601 C CA . THR A 1 78 ? 20.352 -1.039 -9.481 1.00 92.75 78 THR A CA 1
ATOM 602 C C . THR A 1 78 ? 18.850 -1.225 -9.606 1.00 92.75 78 THR A C 1
ATOM 604 O O . THR A 1 78 ? 18.171 -1.426 -8.599 1.00 92.75 78 THR A O 1
ATOM 607 N N . ILE A 1 79 ? 18.350 -1.164 -10.840 1.00 91.94 79 ILE A N 1
ATOM 608 C CA . ILE A 1 79 ? 16.942 -1.365 -11.180 1.00 91.94 79 ILE A CA 1
ATOM 609 C C . ILE A 1 79 ? 16.839 -2.622 -12.034 1.00 91.94 79 ILE A C 1
ATOM 611 O O . ILE A 1 79 ? 17.535 -2.745 -13.044 1.00 91.94 79 ILE A O 1
ATOM 615 N N . THR A 1 80 ? 15.961 -3.531 -11.629 1.00 91.38 80 THR A N 1
ATOM 616 C CA . THR A 1 80 ? 15.515 -4.660 -12.441 1.00 91.38 80 THR A CA 1
ATOM 617 C C . THR A 1 80 ? 14.215 -4.259 -13.123 1.00 91.38 80 THR A C 1
ATOM 619 O O . THR A 1 80 ? 13.207 -4.050 -12.448 1.00 91.38 80 THR A O 1
ATOM 622 N N . TRP A 1 81 ? 14.252 -4.088 -14.441 1.00 88.19 81 TRP A N 1
ATOM 623 C CA . TRP A 1 81 ? 13.095 -3.712 -15.246 1.00 88.19 81 TRP A CA 1
ATOM 624 C C . TRP A 1 81 ? 12.242 -4.930 -15.560 1.00 88.19 81 TRP A C 1
ATOM 626 O O . TRP A 1 81 ? 12.765 -6.019 -15.807 1.00 88.19 81 TRP A O 1
ATOM 636 N N . ASP A 1 82 ? 10.927 -4.731 -15.560 1.00 80.25 82 ASP A N 1
ATOM 637 C CA . ASP A 1 82 ? 10.013 -5.749 -16.051 1.00 80.25 82 ASP A CA 1
ATOM 638 C C . ASP A 1 82 ? 10.235 -5.932 -17.557 1.00 80.25 82 ASP A C 1
ATOM 640 O O . ASP A 1 82 ? 10.232 -4.965 -18.329 1.00 80.25 82 ASP A O 1
ATOM 644 N N . GLY A 1 83 ? 10.505 -7.171 -17.962 1.00 65.06 83 GLY A N 1
ATOM 645 C CA . GLY A 1 83 ? 10.686 -7.519 -19.365 1.00 65.06 83 GLY A CA 1
ATOM 646 C C . GLY A 1 83 ? 9.356 -7.449 -20.112 1.00 65.06 83 GLY A C 1
ATOM 647 O O . GLY A 1 83 ? 8.286 -7.662 -19.545 1.00 65.06 83 GLY A O 1
ATOM 648 N N . SER A 1 84 ? 9.394 -7.202 -21.424 1.00 58.44 84 SER A N 1
ATOM 649 C CA . SER A 1 84 ? 8.259 -7.589 -22.274 1.00 58.44 84 SER A CA 1
ATOM 650 C C . SER A 1 84 ? 7.991 -9.090 -22.113 1.00 58.44 84 SER A C 1
ATOM 652 O O . SER A 1 84 ? 8.932 -9.824 -21.835 1.00 58.44 84 SER A O 1
ATOM 654 N N . SER A 1 85 ? 6.759 -9.555 -22.350 1.00 56.31 85 SER A N 1
ATOM 655 C CA . SER A 1 85 ? 6.275 -10.926 -22.070 1.00 56.31 85 SER A CA 1
ATOM 656 C C . SER A 1 85 ? 7.157 -12.104 -22.527 1.00 56.31 85 SER A C 1
ATOM 658 O O . SER A 1 85 ? 6.949 -13.214 -22.047 1.00 56.31 85 SER A O 1
ATOM 660 N N . ASP A 1 86 ? 8.131 -11.868 -23.411 1.00 58.25 86 ASP A N 1
ATOM 661 C CA . ASP A 1 86 ? 9.051 -12.866 -23.968 1.00 58.25 86 ASP A CA 1
ATOM 662 C C . ASP A 1 86 ? 10.544 -12.636 -23.621 1.00 58.25 86 ASP A C 1
ATOM 664 O O . ASP A 1 86 ? 11.404 -13.352 -24.134 1.00 58.25 86 ASP A O 1
ATOM 668 N N . ALA A 1 87 ? 10.883 -11.650 -22.779 1.00 59.94 87 ALA A N 1
ATOM 669 C CA . ALA A 1 87 ? 12.260 -11.317 -22.397 1.00 59.94 87 ALA A CA 1
ATOM 670 C C . ALA A 1 87 ? 12.500 -11.529 -20.894 1.00 59.94 87 ALA A C 1
ATOM 672 O O . ALA A 1 87 ? 11.640 -11.218 -20.069 1.00 59.94 87 ALA A O 1
ATOM 673 N N . GLU A 1 88 ? 13.679 -12.046 -20.532 1.00 64.62 88 GLU A N 1
ATOM 674 C CA . GLU A 1 88 ? 14.100 -12.094 -19.129 1.00 64.62 88 GLU A CA 1
ATOM 675 C C . GLU A 1 88 ? 14.211 -10.666 -18.560 1.00 64.62 88 GLU A C 1
ATOM 677 O O . GLU A 1 88 ? 14.573 -9.742 -19.291 1.00 64.62 88 GLU A O 1
ATOM 682 N N . PRO A 1 89 ? 13.882 -10.458 -17.274 1.00 71.19 89 PRO A N 1
ATOM 683 C CA . PRO A 1 89 ? 13.983 -9.146 -16.651 1.00 71.19 89 PRO A CA 1
ATOM 684 C C . PRO A 1 89 ? 15.435 -8.652 -16.643 1.00 71.19 89 PRO A C 1
ATOM 686 O O . PRO A 1 89 ? 16.332 -9.304 -16.103 1.00 71.19 89 PRO A O 1
ATOM 689 N N . ASP A 1 90 ? 15.657 -7.464 -17.203 1.00 83.38 90 ASP A N 1
ATOM 690 C CA . ASP A 1 90 ? 16.984 -6.868 -17.326 1.00 83.38 90 ASP A CA 1
ATOM 691 C C . ASP A 1 90 ? 17.336 -6.026 -16.095 1.00 83.38 90 ASP A C 1
ATOM 693 O O . ASP A 1 90 ? 16.552 -5.190 -15.641 1.00 83.38 90 ASP A O 1
ATOM 697 N N . SER A 1 91 ? 18.547 -6.204 -15.559 1.00 90.19 91 SER A N 1
ATOM 698 C CA . SER A 1 91 ? 19.034 -5.452 -14.394 1.00 90.19 91 SER A CA 1
ATOM 699 C C . SER A 1 91 ? 20.185 -4.520 -14.758 1.00 90.19 91 SER A C 1
ATOM 701 O O . SER A 1 91 ? 21.233 -4.971 -15.222 1.00 90.19 91 SER A O 1
ATOM 703 N N . PHE A 1 92 ? 20.029 -3.223 -14.484 1.00 90.75 92 PHE A N 1
ATOM 704 C CA . PHE A 1 92 ? 21.048 -2.207 -14.758 1.00 90.75 92 PHE A CA 1
ATOM 705 C C . PHE A 1 92 ? 21.349 -1.361 -13.521 1.00 90.75 92 PHE A C 1
ATOM 707 O O . PHE A 1 92 ? 20.445 -0.930 -12.809 1.00 90.75 92 PHE A O 1
ATOM 714 N N . ALA A 1 93 ? 22.635 -1.090 -13.290 1.00 92.94 93 ALA A N 1
ATOM 715 C CA . ALA A 1 93 ? 23.076 -0.070 -12.342 1.00 92.94 93 ALA A CA 1
ATOM 716 C C . ALA A 1 93 ? 23.015 1.321 -12.994 1.00 92.94 93 ALA A C 1
ATOM 718 O O . ALA A 1 93 ? 23.266 1.436 -14.190 1.00 92.94 93 ALA A O 1
ATOM 719 N N . TYR A 1 94 ? 22.734 2.362 -12.214 1.00 91.69 94 TYR A N 1
ATOM 720 C CA . TYR A 1 94 ? 22.594 3.749 -12.655 1.00 91.69 94 TYR A CA 1
ATOM 721 C C . TYR A 1 94 ? 23.336 4.705 -11.721 1.00 91.69 94 TYR A C 1
ATOM 723 O O . TYR A 1 94 ? 23.365 4.516 -10.501 1.00 91.69 94 TYR A O 1
ATOM 731 N N . THR A 1 95 ? 23.894 5.768 -12.298 1.00 91.81 95 THR A N 1
ATOM 732 C CA . THR A 1 95 ? 24.279 6.984 -11.568 1.00 91.81 95 THR A CA 1
ATOM 733 C C . THR A 1 95 ? 23.041 7.834 -11.242 1.00 91.81 95 THR A C 1
ATOM 735 O O . THR A 1 95 ? 21.988 7.713 -11.875 1.00 91.81 95 THR A O 1
ATOM 738 N N . LEU A 1 96 ? 23.169 8.764 -10.290 1.00 88.81 96 LEU A N 1
ATOM 739 C CA . LEU A 1 96 ? 22.115 9.753 -10.016 1.00 88.81 96 LEU A CA 1
ATOM 740 C C . LEU A 1 96 ? 21.871 10.700 -11.207 1.00 88.81 96 LEU A C 1
ATOM 742 O O . LEU A 1 96 ? 20.762 11.208 -11.377 1.00 88.81 96 LEU A O 1
ATOM 746 N N . ASP A 1 97 ? 22.885 10.936 -12.041 1.00 89.19 97 ASP A N 1
ATOM 747 C CA . ASP A 1 97 ? 22.778 11.774 -13.240 1.00 89.19 97 ASP A CA 1
ATOM 748 C C . ASP A 1 97 ? 21.962 11.081 -14.326 1.00 89.19 97 ASP A C 1
ATOM 750 O O . ASP A 1 97 ? 21.064 11.693 -14.900 1.00 89.19 97 ASP A O 1
ATOM 754 N N . GLU A 1 98 ? 22.213 9.790 -14.548 1.00 91.75 98 GLU A N 1
ATOM 755 C CA . GLU A 1 98 ? 21.449 8.963 -15.483 1.00 91.75 98 GLU A CA 1
ATOM 756 C C . GLU A 1 98 ? 19.982 8.869 -15.066 1.00 91.75 98 GLU A C 1
ATOM 758 O O . GLU A 1 98 ? 19.103 9.055 -15.901 1.00 91.75 98 GLU A O 1
ATOM 763 N N . ILE A 1 99 ? 19.696 8.671 -13.775 1.00 89.56 99 ILE A N 1
ATOM 764 C CA . ILE A 1 99 ? 18.320 8.668 -13.251 1.00 89.56 99 ILE A CA 1
ATOM 765 C C . ILE A 1 99 ? 17.596 9.973 -13.582 1.00 89.56 99 ILE A C 1
ATOM 767 O O . ILE A 1 99 ? 16.460 9.952 -14.061 1.00 89.56 99 ILE A O 1
ATOM 771 N N . ARG A 1 100 ? 18.260 11.117 -13.373 1.00 87.88 100 ARG A N 1
ATOM 772 C CA . ARG A 1 100 ? 17.699 12.435 -13.702 1.00 87.88 100 ARG A CA 1
ATOM 773 C C . ARG A 1 100 ? 17.521 12.614 -15.208 1.00 87.88 100 ARG A C 1
ATOM 775 O O . ARG A 1 100 ? 16.481 13.105 -15.640 1.00 87.88 100 ARG A O 1
ATOM 782 N N . PHE A 1 101 ? 18.509 12.203 -15.998 1.00 91.00 101 PHE A N 1
ATOM 783 C CA . PHE A 1 101 ? 18.502 12.317 -17.455 1.00 91.00 101 PHE A CA 1
ATOM 784 C C . PHE A 1 101 ? 17.401 11.462 -18.098 1.00 91.00 101 PHE A C 1
ATOM 786 O O . PHE A 1 101 ? 16.632 11.960 -18.920 1.00 91.00 101 PHE A O 1
ATOM 793 N N . PHE A 1 102 ? 17.269 10.203 -17.671 1.00 89.44 102 PHE A N 1
ATOM 794 C CA . PHE A 1 102 ? 16.242 9.267 -18.135 1.00 89.44 102 PHE A CA 1
ATOM 795 C C . PHE A 1 102 ? 14.864 9.509 -17.513 1.00 89.44 102 PHE A C 1
ATOM 797 O O . PHE A 1 102 ? 13.903 8.849 -17.902 1.00 89.44 102 PHE A O 1
ATOM 804 N N . LYS A 1 103 ? 14.748 10.476 -16.592 1.00 88.06 103 LYS A N 1
ATOM 805 C CA . LYS A 1 103 ? 13.512 10.802 -15.865 1.00 88.06 103 LYS A CA 1
ATOM 806 C C . LYS A 1 103 ? 12.931 9.588 -15.134 1.00 88.06 103 LYS A C 1
ATOM 808 O O . LYS A 1 103 ? 11.715 9.412 -15.104 1.00 88.06 103 LYS A O 1
ATOM 813 N N . ILE A 1 104 ? 13.805 8.771 -14.548 1.00 88.94 104 ILE A N 1
ATOM 814 C CA . ILE A 1 104 ? 13.395 7.641 -13.719 1.00 88.94 104 ILE A CA 1
ATOM 815 C C . ILE A 1 104 ? 12.810 8.201 -12.421 1.00 88.94 104 ILE A C 1
ATOM 817 O O . ILE A 1 104 ? 13.486 8.921 -11.682 1.00 88.94 104 ILE A O 1
ATOM 821 N N . SER A 1 105 ? 11.549 7.886 -12.147 1.00 87.38 105 SER A N 1
ATOM 822 C CA . SER A 1 105 ? 10.815 8.388 -10.984 1.00 87.38 105 SER A CA 1
ATOM 823 C C . SER A 1 105 ? 10.267 7.243 -10.140 1.00 87.38 105 SER A C 1
ATOM 825 O O . SER A 1 105 ? 9.885 6.201 -10.671 1.00 87.38 105 SER A O 1
ATOM 827 N N . ILE A 1 106 ? 10.225 7.442 -8.818 1.00 85.50 106 ILE A N 1
ATOM 828 C CA . ILE A 1 106 ? 9.565 6.509 -7.898 1.00 85.50 106 ILE A CA 1
ATOM 829 C C . ILE A 1 106 ? 8.069 6.552 -8.176 1.00 85.50 106 ILE A C 1
ATOM 831 O O . ILE A 1 106 ? 7.451 7.620 -8.202 1.00 85.50 106 ILE A O 1
ATOM 835 N N . LEU A 1 107 ? 7.491 5.376 -8.357 1.00 78.56 107 LEU A N 1
ATOM 836 C CA . LEU A 1 107 ? 6.064 5.202 -8.449 1.00 78.56 107 LEU A CA 1
ATOM 837 C C . LEU A 1 107 ? 5.466 5.215 -7.042 1.00 78.56 107 LEU A C 1
ATOM 839 O O . LEU A 1 107 ? 5.799 4.376 -6.205 1.00 78.56 107 LEU A O 1
ATOM 843 N N . SER A 1 108 ? 4.568 6.165 -6.778 1.00 72.88 108 SER A N 1
ATOM 844 C CA . SER A 1 108 ? 3.868 6.213 -5.494 1.00 72.88 108 SER A CA 1
ATOM 845 C C . SER A 1 108 ? 3.050 4.936 -5.297 1.00 72.88 108 SER A C 1
ATOM 847 O O . SER A 1 108 ? 2.203 4.603 -6.120 1.00 72.88 108 SER A O 1
ATOM 849 N N . GLN A 1 109 ? 3.300 4.220 -4.202 1.00 70.19 109 GLN A N 1
ATOM 850 C CA . GLN A 1 109 ? 2.612 2.964 -3.881 1.00 70.19 109 GLN A CA 1
ATOM 851 C C . GLN A 1 109 ? 1.287 3.181 -3.126 1.00 70.19 109 GLN A C 1
ATOM 853 O O . GLN A 1 109 ? 0.432 2.298 -3.111 1.00 70.19 109 GLN A O 1
ATOM 858 N N . PHE A 1 110 ? 1.093 4.365 -2.535 1.00 76.81 110 PHE A N 1
ATOM 859 C CA . PHE A 1 110 ? -0.111 4.767 -1.801 1.00 76.81 110 PHE A CA 1
ATOM 860 C C . PHE A 1 110 ? -0.891 5.809 -2.607 1.00 76.81 110 PHE A C 1
ATOM 862 O O . PHE A 1 110 ? -0.877 7.000 -2.293 1.00 76.81 110 PHE A O 1
ATOM 869 N N . VAL A 1 111 ? -1.537 5.360 -3.681 1.00 80.69 111 VAL A N 1
ATOM 870 C CA . VAL A 1 111 ? -2.371 6.202 -4.539 1.00 80.69 111 VAL A CA 1
ATOM 871 C C . VAL A 1 111 ? -3.833 6.067 -4.096 1.00 80.69 111 VAL A C 1
ATOM 873 O O . VAL A 1 111 ? -4.387 4.963 -4.137 1.00 80.69 111 VAL A O 1
ATOM 876 N N . PRO A 1 112 ? -4.476 7.171 -3.673 1.00 85.25 112 PRO A N 1
ATOM 877 C CA . PRO A 1 112 ? -5.900 7.193 -3.361 1.00 85.25 112 PRO A CA 1
ATOM 878 C C . PRO A 1 112 ? -6.754 6.529 -4.443 1.00 85.25 112 PRO A C 1
ATOM 880 O O . PRO A 1 112 ? -6.534 6.735 -5.637 1.00 85.25 112 PRO A O 1
ATOM 883 N N . LEU A 1 113 ? -7.730 5.733 -4.010 1.00 84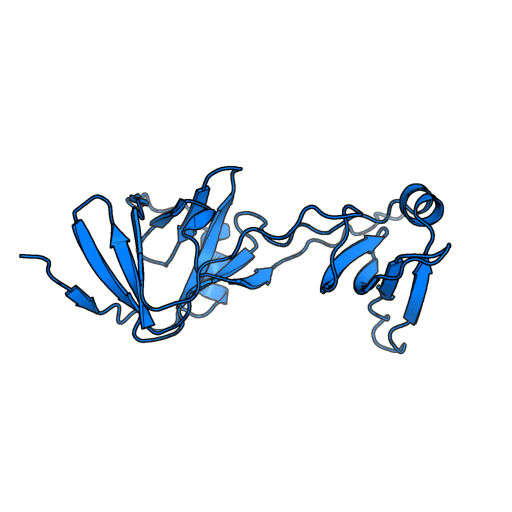.81 113 LEU A N 1
ATOM 884 C CA . LEU A 1 113 ? -8.714 5.018 -4.826 1.00 84.81 113 LEU A CA 1
ATOM 885 C C . LEU A 1 113 ? -8.127 3.990 -5.807 1.00 84.81 113 LEU A C 1
ATOM 887 O O . LEU A 1 113 ? -8.840 3.464 -6.656 1.00 84.81 113 LEU A O 1
ATOM 891 N N . ARG A 1 114 ? -6.832 3.686 -5.691 1.00 82.19 114 ARG A N 1
ATOM 892 C CA . ARG A 1 114 ? -6.124 2.715 -6.541 1.00 82.19 114 ARG A CA 1
ATOM 893 C C . ARG A 1 114 ? -5.293 1.720 -5.753 1.00 82.19 114 ARG A C 1
ATOM 895 O O . ARG A 1 114 ? -4.898 0.687 -6.286 1.00 82.19 114 ARG A O 1
ATOM 902 N N . THR A 1 115 ? -5.040 2.021 -4.489 1.00 84.44 115 THR A N 1
ATOM 903 C CA . THR A 1 115 ? -4.280 1.164 -3.596 1.00 84.44 115 THR A CA 1
ATOM 904 C C . THR A 1 115 ? -5.211 0.396 -2.667 1.00 84.44 115 THR A C 1
ATOM 906 O O . THR A 1 115 ? -6.052 0.976 -1.983 1.00 84.44 115 THR A O 1
ATOM 909 N N . LEU A 1 116 ? -5.008 -0.915 -2.593 1.00 87.62 116 LEU A N 1
ATOM 910 C CA . LEU A 1 116 ? -5.513 -1.765 -1.529 1.00 87.62 116 LEU A CA 1
ATOM 911 C C . LEU A 1 116 ? -4.415 -1.956 -0.485 1.00 87.62 116 LEU A C 1
ATOM 913 O O . LEU A 1 116 ? -3.266 -2.276 -0.804 1.00 87.62 116 LEU A O 1
ATOM 917 N N . VAL A 1 117 ? -4.781 -1.788 0.776 1.00 89.75 117 VAL A N 1
ATOM 918 C CA . VAL A 1 117 ? -3.901 -2.011 1.923 1.00 89.75 117 VAL A CA 1
ATOM 919 C C . VAL A 1 117 ? -4.453 -3.135 2.776 1.00 89.75 117 VAL A C 1
ATOM 921 O O . VAL A 1 117 ? -5.665 -3.310 2.877 1.00 89.75 117 VAL A O 1
ATOM 924 N N . GLU A 1 118 ? -3.573 -3.888 3.421 1.00 91.06 118 GLU A N 1
ATOM 925 C CA . GLU A 1 118 ? -3.983 -4.914 4.371 1.00 91.06 118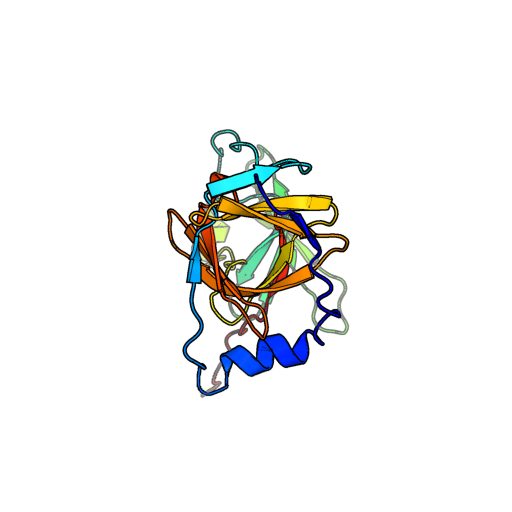 GLU A CA 1
ATOM 926 C C . GLU A 1 118 ? -3.591 -4.546 5.795 1.00 91.06 118 GLU A C 1
ATOM 928 O O . GLU A 1 118 ? -2.470 -4.104 6.054 1.00 91.06 118 GLU A O 1
ATOM 933 N N . LEU A 1 119 ? -4.519 -4.754 6.729 1.00 91.06 119 LEU A N 1
ATOM 934 C CA . LEU A 1 119 ? -4.239 -4.686 8.156 1.00 91.06 119 LEU A CA 1
ATOM 935 C C . LEU A 1 119 ? -3.944 -6.091 8.694 1.00 91.06 119 LEU A C 1
ATOM 937 O O . LEU A 1 119 ? -4.697 -7.028 8.402 1.00 91.06 119 LEU A O 1
ATOM 941 N N . PRO A 1 120 ? -2.880 -6.256 9.497 1.00 89.19 120 PRO A N 1
ATOM 942 C CA . PRO A 1 120 ? -2.475 -7.556 10.008 1.00 89.19 120 PRO A CA 1
ATOM 943 C C . PRO A 1 120 ? -3.499 -8.142 10.987 1.00 89.19 120 PRO A C 1
ATOM 945 O O . PRO A 1 120 ? -4.118 -7.434 11.786 1.00 89.19 120 PRO A O 1
ATOM 948 N N . LYS A 1 121 ? -3.617 -9.476 10.983 1.00 89.12 121 LYS A N 1
ATOM 949 C CA . LYS A 1 121 ? -4.357 -10.208 12.021 1.00 89.12 121 LYS A CA 1
ATOM 950 C C . LYS A 1 121 ? -3.811 -9.898 13.418 1.00 89.12 121 LYS A C 1
ATOM 952 O O . LYS A 1 121 ? -2.627 -9.622 13.591 1.00 89.12 121 LYS A O 1
ATOM 957 N N . ASN A 1 122 ? -4.665 -10.051 14.422 1.00 87.75 122 ASN A N 1
ATOM 958 C CA . ASN A 1 122 ? -4.424 -9.772 15.837 1.00 87.75 122 ASN A CA 1
ATOM 959 C C . ASN A 1 122 ? -4.151 -8.302 16.188 1.00 87.75 122 ASN A C 1
ATOM 961 O O . ASN A 1 122 ? -3.977 -8.007 17.373 1.00 87.75 122 ASN A O 1
ATOM 965 N N . ALA A 1 123 ? -4.170 -7.382 15.219 1.00 89.00 123 ALA A N 1
ATOM 966 C CA . ALA A 1 123 ? -4.169 -5.961 15.526 1.00 89.00 123 ALA A CA 1
ATOM 967 C C . ALA A 1 123 ? -5.436 -5.608 16.313 1.00 89.00 123 ALA A C 1
ATOM 969 O O . ALA A 1 123 ? -6.547 -6.001 15.947 1.00 89.00 123 ALA A O 1
ATOM 970 N N . THR A 1 124 ? -5.260 -4.882 17.412 1.00 92.00 124 THR A N 1
ATOM 971 C CA . THR A 1 124 ? -6.367 -4.300 18.171 1.00 92.00 124 THR A CA 1
ATOM 972 C C . THR A 1 124 ? -6.345 -2.796 17.968 1.00 92.00 124 THR A C 1
ATOM 974 O O . THR A 1 124 ? -5.348 -2.158 18.284 1.00 92.00 124 THR A O 1
ATOM 977 N N . ILE A 1 125 ? -7.423 -2.243 17.432 1.00 92.81 125 ILE A N 1
ATOM 978 C CA . ILE A 1 125 ? -7.564 -0.836 17.066 1.00 92.81 125 ILE A CA 1
ATOM 979 C C . ILE A 1 125 ? -8.506 -0.178 18.069 1.00 92.81 125 ILE A C 1
ATOM 981 O O . ILE A 1 125 ? -9.591 -0.696 18.338 1.00 92.81 125 ILE A O 1
ATOM 985 N N . GLN A 1 126 ? -8.090 0.955 18.622 1.00 93.12 126 GLN A N 1
ATOM 986 C CA . GLN A 1 126 ? -8.918 1.803 19.469 1.00 93.12 126 GLN A CA 1
ATOM 987 C C . GLN A 1 126 ? -9.350 3.040 18.699 1.00 93.12 126 GLN A C 1
ATOM 989 O O . GLN A 1 126 ? -8.511 3.740 18.128 1.00 93.12 126 GLN A O 1
ATOM 994 N N . PHE A 1 127 ? -10.645 3.336 18.744 1.00 92.75 127 PHE A N 1
ATOM 995 C CA . PHE A 1 127 ? -11.209 4.531 18.130 1.00 92.75 127 PHE A CA 1
ATOM 996 C C . PHE A 1 127 ? -11.432 5.658 19.143 1.00 92.75 127 PHE A C 1
ATOM 998 O O . PHE A 1 127 ? -11.484 5.428 20.356 1.00 92.75 127 PHE A O 1
ATOM 1005 N N . SER A 1 128 ? -11.612 6.882 18.645 1.00 92.06 128 SER A N 1
ATOM 1006 C CA . SER A 1 128 ? -11.880 8.079 19.457 1.00 92.06 128 SER A CA 1
ATOM 1007 C C . SER A 1 128 ? -13.161 7.979 20.296 1.00 92.06 128 SER A C 1
ATOM 1009 O O . SER A 1 128 ? -13.226 8.527 21.393 1.00 92.06 128 SER A O 1
ATOM 1011 N N . ASN A 1 129 ? -14.146 7.195 19.848 1.00 89.25 129 ASN A N 1
ATOM 1012 C CA . ASN A 1 129 ? -15.364 6.874 20.606 1.00 89.25 129 ASN A CA 1
ATOM 1013 C C . ASN A 1 129 ? -15.155 5.821 21.720 1.00 89.25 129 ASN A C 1
ATOM 1015 O O . ASN A 1 129 ? -16.128 5.329 22.285 1.00 89.25 129 ASN A O 1
ATOM 1019 N N . ALA A 1 130 ? -13.902 5.469 22.030 1.00 85.88 130 ALA A N 1
ATOM 1020 C CA . ALA A 1 130 ? -13.485 4.460 23.006 1.00 85.88 130 ALA A CA 1
ATOM 1021 C C . ALA A 1 130 ? -13.867 3.004 22.675 1.00 85.88 130 ALA A C 1
ATOM 1023 O O . ALA A 1 130 ? -13.606 2.110 23.488 1.00 85.88 130 ALA A O 1
ATOM 1024 N N . ASN A 1 131 ? -14.416 2.738 21.486 1.00 89.38 131 ASN A N 1
ATOM 1025 C CA . ASN A 1 131 ? -14.627 1.372 21.020 1.00 89.38 131 ASN A CA 1
ATOM 1026 C C . ASN A 1 131 ? -13.294 0.719 20.645 1.00 89.38 131 ASN A C 1
ATOM 1028 O O . ASN A 1 131 ? -12.386 1.364 20.112 1.00 89.38 131 ASN A O 1
ATOM 1032 N N . LEU A 1 132 ? -13.199 -0.581 20.925 1.00 88.81 132 LEU A N 1
ATOM 1033 C CA . LEU A 1 132 ? -12.049 -1.410 20.596 1.00 88.81 132 LEU A CA 1
ATOM 1034 C C . LEU A 1 132 ? -12.464 -2.495 19.617 1.00 88.81 132 LEU A C 1
ATOM 1036 O O . LEU A 1 132 ? -13.464 -3.188 19.817 1.00 88.81 132 LEU A O 1
ATOM 1040 N N . VAL A 1 133 ? -11.642 -2.672 18.594 1.00 87.81 133 VAL A N 1
ATOM 1041 C CA . VAL A 1 133 ? -11.834 -3.681 17.565 1.00 87.81 133 VAL A CA 1
ATOM 1042 C C . VAL A 1 133 ? -10.611 -4.550 17.476 1.00 87.81 133 VAL A C 1
ATOM 1044 O O . VAL A 1 133 ? -9.510 -4.056 17.256 1.00 87.81 133 VAL A O 1
ATOM 1047 N N . LYS A 1 134 ? -10.813 -5.857 17.606 1.00 88.06 134 LYS A N 1
ATOM 1048 C CA . LYS A 1 134 ? -9.768 -6.833 17.331 1.00 88.06 134 LYS A CA 1
ATOM 1049 C C . LYS A 1 134 ? -9.981 -7.431 15.946 1.00 88.06 134 LYS A C 1
ATOM 1051 O O . LYS A 1 134 ? -11.071 -7.901 15.618 1.00 88.06 134 LYS A O 1
ATOM 1056 N N . LEU A 1 135 ? -8.925 -7.414 15.141 1.00 85.56 135 LEU A N 1
ATOM 1057 C CA . LEU A 1 135 ? -8.905 -8.067 13.842 1.00 85.56 135 LEU A CA 1
ATOM 1058 C C . LEU A 1 135 ? -8.534 -9.538 14.029 1.00 85.56 135 LEU A C 1
ATOM 1060 O O . LEU A 1 135 ? -7.375 -9.868 14.263 1.00 85.56 135 LEU A O 1
ATOM 1064 N N . ASP A 1 136 ? -9.500 -10.443 13.907 1.00 86.00 136 ASP A N 1
ATOM 1065 C CA . ASP A 1 136 ? -9.242 -11.887 14.046 1.00 86.00 136 ASP A CA 1
ATOM 1066 C C . ASP A 1 136 ? -8.540 -12.492 12.814 1.00 86.00 136 ASP A C 1
ATOM 1068 O O . ASP A 1 136 ? -7.978 -13.587 12.864 1.00 86.00 136 ASP A O 1
ATOM 1072 N N . ARG A 1 137 ? -8.528 -11.756 11.698 1.00 86.38 137 ARG A N 1
ATOM 1073 C CA . ARG A 1 137 ? -7.875 -12.112 10.433 1.00 86.38 137 ARG A CA 1
ATOM 1074 C C . ARG A 1 137 ? -7.241 -10.890 9.780 1.00 86.38 137 ARG A C 1
ATOM 1076 O O . ARG A 1 137 ? -7.509 -9.759 10.178 1.00 86.38 137 ARG A O 1
ATOM 1083 N N . THR A 1 138 ? -6.413 -11.133 8.769 1.00 86.94 138 THR A N 1
ATOM 1084 C CA . THR A 1 138 ? -5.955 -10.073 7.868 1.00 86.94 138 THR A CA 1
ATOM 1085 C C . THR A 1 138 ? -7.154 -9.563 7.076 1.00 86.94 138 THR A C 1
ATOM 1087 O O . THR A 1 138 ? -7.923 -10.368 6.547 1.00 86.94 138 THR A O 1
ATOM 1090 N N . ASN A 1 139 ? -7.329 -8.246 7.029 1.00 86.75 139 ASN A N 1
ATOM 1091 C CA . ASN A 1 139 ? -8.421 -7.601 6.304 1.00 86.75 139 ASN A CA 1
ATOM 1092 C C . ASN A 1 139 ? -7.847 -6.614 5.290 1.00 86.75 139 ASN A C 1
ATOM 1094 O O . ASN A 1 139 ? -6.877 -5.919 5.596 1.00 86.75 139 ASN A O 1
ATOM 1098 N N . VAL A 1 140 ? -8.453 -6.570 4.106 1.00 89.38 140 VAL A N 1
ATOM 1099 C CA . VAL A 1 140 ? -8.061 -5.687 3.004 1.00 89.38 140 VAL A CA 1
ATOM 1100 C C . VAL A 1 140 ? -9.023 -4.505 2.951 1.00 89.38 140 VAL A C 1
ATOM 1102 O O . VAL A 1 140 ? -10.230 -4.678 3.117 1.00 89.38 140 VAL A O 1
ATOM 1105 N N . PHE A 1 141 ? -8.478 -3.316 2.726 1.00 91.25 141 PHE A N 1
ATOM 1106 C CA . PHE A 1 141 ? -9.202 -2.054 2.673 1.00 91.25 141 PHE A CA 1
ATOM 1107 C C . PHE A 1 141 ? -8.769 -1.260 1.445 1.00 91.25 141 PHE A C 1
ATOM 1109 O O . PHE A 1 141 ? -7.607 -1.319 1.038 1.00 91.25 141 PHE A O 1
ATOM 1116 N N . LEU A 1 142 ? -9.691 -0.481 0.886 1.00 90.19 142 LEU A N 1
ATOM 1117 C CA . LEU A 1 142 ? -9.364 0.522 -0.119 1.00 90.19 142 LEU A CA 1
ATOM 1118 C C . LEU A 1 142 ? -8.728 1.730 0.566 1.00 90.19 142 LEU A C 1
ATOM 1120 O O . LEU A 1 142 ? -9.250 2.227 1.562 1.00 90.19 142 LEU A O 1
ATOM 1124 N N . LEU A 1 143 ? -7.620 2.221 0.028 1.00 90.12 143 LEU A N 1
ATOM 1125 C CA . LEU A 1 143 ? -7.044 3.495 0.427 1.00 90.12 143 LEU A CA 1
ATOM 1126 C C . LEU A 1 143 ? -7.827 4.629 -0.237 1.00 90.12 143 LEU A C 1
ATOM 1128 O O . LEU A 1 143 ? -7.761 4.781 -1.451 1.00 90.12 143 LEU A O 1
ATOM 1132 N N . GLU A 1 144 ? -8.555 5.430 0.532 1.00 90.31 144 GLU A N 1
ATOM 1133 C CA . GLU A 1 144 ? -9.342 6.549 -0.002 1.00 90.31 144 GLU A CA 1
ATOM 1134 C C . GLU A 1 144 ? -8.581 7.873 0.002 1.00 90.31 144 GLU A C 1
ATOM 1136 O O . GLU A 1 144 ? -8.763 8.667 -0.914 1.00 90.31 144 GLU A O 1
ATOM 1141 N N . GLU A 1 145 ? -7.729 8.123 0.998 1.00 89.88 145 GLU A N 1
ATOM 1142 C CA . GLU A 1 145 ? -6.993 9.385 1.115 1.00 89.88 145 GLU A CA 1
ATOM 1143 C C . GLU A 1 145 ? -5.632 9.178 1.782 1.00 89.88 145 GLU A C 1
ATOM 1145 O O . GLU A 1 145 ? -5.472 8.332 2.667 1.00 89.88 145 GLU A O 1
ATOM 1150 N N . VAL A 1 146 ? -4.645 9.975 1.367 1.00 88.94 146 VAL A N 1
ATOM 1151 C CA . VAL A 1 146 ? -3.305 10.009 1.958 1.00 88.94 146 VAL A CA 1
ATOM 1152 C C . VAL A 1 146 ? -2.871 11.455 2.120 1.00 88.94 146 VAL A C 1
ATOM 1154 O O . VAL A 1 146 ? -2.801 12.202 1.147 1.00 88.94 146 VAL A O 1
ATOM 1157 N N . THR A 1 147 ? -2.506 11.827 3.342 1.00 88.50 147 THR A N 1
ATOM 1158 C CA . THR A 1 147 ? -1.869 13.110 3.650 1.00 88.50 147 THR A CA 1
ATOM 1159 C C . THR A 1 147 ? -0.544 12.886 4.376 1.00 88.50 147 THR A C 1
ATOM 1161 O O . THR A 1 147 ? -0.133 11.756 4.646 1.00 88.50 147 THR A O 1
ATOM 1164 N N . GLU A 1 148 ? 0.148 13.970 4.730 1.00 84.44 148 GLU A N 1
ATOM 1165 C CA . GLU A 1 148 ? 1.376 13.885 5.527 1.00 84.44 148 GLU A CA 1
ATOM 1166 C C . GLU A 1 148 ? 1.148 13.292 6.922 1.00 84.44 148 GLU A C 1
ATOM 1168 O O . GLU A 1 148 ? 2.064 12.688 7.478 1.00 84.44 148 GLU A O 1
ATOM 1173 N N . ARG A 1 149 ? -0.058 13.449 7.483 1.00 88.31 149 ARG A N 1
ATOM 1174 C CA . ARG A 1 149 ? -0.356 13.113 8.885 1.00 88.31 149 ARG A CA 1
ATOM 1175 C C . ARG A 1 149 ? -1.260 11.905 9.045 1.00 88.31 149 ARG A C 1
ATOM 1177 O O . ARG A 1 149 ? -1.171 11.227 10.061 1.00 88.31 149 ARG A O 1
ATOM 1184 N N . HIS A 1 150 ? -2.120 11.632 8.072 1.00 91.56 150 HIS A N 1
ATOM 1185 C CA . HIS A 1 150 ? -3.092 10.554 8.182 1.00 91.56 150 HIS A CA 1
ATOM 1186 C C . HIS A 1 150 ? -3.324 9.833 6.855 1.00 91.56 150 HIS A C 1
ATOM 1188 O O . HIS A 1 150 ? -3.037 10.362 5.780 1.00 91.56 150 HIS A O 1
ATOM 1194 N N . LEU A 1 151 ? -3.863 8.621 6.952 1.00 92.56 151 LEU A N 1
ATOM 1195 C CA . LEU A 1 151 ? -4.442 7.873 5.845 1.00 92.56 151 LEU A CA 1
ATOM 1196 C C . LEU A 1 151 ? -5.908 7.581 6.161 1.00 92.56 151 LEU A C 1
ATOM 1198 O O . LEU A 1 151 ? -6.239 7.254 7.303 1.00 92.56 151 LEU A O 1
ATOM 1202 N N . ILE A 1 152 ? -6.765 7.641 5.147 1.00 93.31 152 ILE A N 1
ATOM 1203 C CA . ILE A 1 152 ? -8.140 7.150 5.240 1.00 93.31 152 ILE A CA 1
ATOM 1204 C C . ILE A 1 152 ? -8.223 5.851 4.456 1.00 93.31 152 ILE A C 1
ATOM 1206 O O . ILE A 1 152 ? -7.929 5.814 3.260 1.00 93.31 152 ILE A O 1
ATOM 1210 N N . ILE A 1 153 ? -8.618 4.785 5.144 1.00 92.81 153 ILE A N 1
ATOM 1211 C CA . ILE A 1 153 ? -8.881 3.482 4.538 1.00 92.81 153 ILE A CA 1
ATOM 1212 C C . ILE A 1 153 ? -10.351 3.126 4.720 1.00 92.81 153 ILE A C 1
ATOM 1214 O O . ILE A 1 153 ? -10.999 3.562 5.675 1.00 92.81 153 ILE A O 1
ATOM 1218 N N . ARG A 1 154 ? -10.870 2.290 3.830 1.00 89.62 154 ARG A N 1
ATOM 1219 C CA . ARG A 1 154 ? -12.291 1.989 3.767 1.00 89.62 154 ARG A CA 1
ATOM 1220 C C . ARG A 1 154 ? -12.581 0.513 3.520 1.00 89.62 154 ARG A C 1
ATOM 1222 O O . ARG A 1 154 ? -11.933 -0.135 2.698 1.00 89.62 154 ARG A O 1
ATOM 1229 N N . SER A 1 155 ? -13.594 0.011 4.221 1.00 87.25 155 SER A N 1
ATOM 1230 C CA . SER A 1 155 ? -14.313 -1.228 3.915 1.00 87.25 155 SER A CA 1
ATOM 1231 C C . SER A 1 155 ? -15.646 -0.923 3.210 1.00 87.25 155 SER A C 1
ATOM 1233 O O . SER A 1 155 ? -16.006 0.230 2.977 1.00 87.25 155 SER A O 1
ATOM 1235 N N . LEU A 1 156 ? -16.423 -1.953 2.872 1.00 81.50 156 LEU A N 1
ATOM 1236 C CA . LEU A 1 156 ? -17.743 -1.767 2.251 1.00 81.50 156 LEU A CA 1
ATOM 1237 C C . LEU A 1 156 ? -18.699 -0.912 3.110 1.00 81.50 156 LEU A C 1
ATOM 1239 O O . LEU A 1 156 ? -19.556 -0.213 2.576 1.00 81.50 156 LEU A O 1
ATOM 1243 N N . ASP A 1 157 ? -18.528 -0.961 4.426 1.00 82.62 157 ASP A N 1
ATOM 1244 C CA . ASP A 1 157 ? -19.449 -0.464 5.445 1.00 82.62 157 ASP A CA 1
ATOM 1245 C C . ASP A 1 157 ? -18.886 0.665 6.322 1.00 82.62 157 ASP A C 1
ATOM 1247 O O . ASP A 1 157 ? -19.665 1.370 6.959 1.00 82.62 157 ASP A O 1
ATOM 1251 N N . GLN A 1 158 ? -17.566 0.874 6.364 1.00 86.50 158 GLN A N 1
ATOM 1252 C CA . GLN A 1 158 ? -16.954 1.829 7.291 1.00 86.50 158 GLN A CA 1
ATOM 1253 C C . GLN A 1 158 ? -15.706 2.504 6.714 1.00 86.50 158 GLN A C 1
ATOM 1255 O O . GLN A 1 158 ? -14.956 1.925 5.926 1.00 86.50 158 GLN A O 1
ATOM 1260 N N . ARG A 1 159 ? -15.452 3.734 7.173 1.00 91.38 159 ARG A N 1
ATOM 1261 C CA . ARG A 1 159 ? -14.203 4.472 6.962 1.00 91.38 159 ARG A CA 1
ATOM 1262 C C . ARG A 1 159 ? -13.400 4.575 8.248 1.00 91.38 159 ARG A C 1
ATOM 1264 O O . ARG A 1 159 ? -13.957 4.800 9.323 1.00 91.38 159 ARG A O 1
ATOM 1271 N N . TYR A 1 160 ? -12.085 4.484 8.117 1.00 92.62 160 TYR A N 1
ATOM 1272 C CA . TYR A 1 160 ? -11.145 4.565 9.225 1.00 92.62 160 TYR A CA 1
ATOM 1273 C C . TYR A 1 160 ? -10.059 5.586 8.907 1.00 92.62 160 TYR A C 1
ATOM 1275 O O . TYR A 1 160 ? -9.373 5.467 7.893 1.00 92.62 160 TYR A O 1
ATOM 1283 N N . CYS A 1 161 ? -9.883 6.566 9.788 1.00 94.62 161 CYS A N 1
ATOM 1284 C CA . CYS A 1 161 ? -8.810 7.549 9.697 1.00 94.62 161 CYS A CA 1
ATOM 1285 C C . CYS A 1 161 ? -7.677 7.153 10.647 1.00 94.62 161 CYS A C 1
ATOM 1287 O O . CYS A 1 161 ? -7.857 7.135 11.865 1.00 94.62 161 CYS A O 1
ATOM 1289 N N . PHE A 1 162 ? -6.516 6.825 10.085 1.00 94.31 162 PHE A N 1
ATOM 1290 C CA . PHE A 1 162 ? -5.314 6.451 10.822 1.00 94.31 162 PHE A CA 1
ATOM 1291 C C . PHE A 1 162 ? -4.298 7.588 10.800 1.00 94.31 162 PHE A C 1
ATOM 1293 O O . PHE A 1 162 ? -3.900 7.999 9.709 1.00 94.31 162 PHE A O 1
ATOM 1300 N N . PRO A 1 163 ? -3.774 8.030 11.954 1.00 92.69 163 PRO A N 1
ATOM 1301 C CA . PRO A 1 163 ? -2.490 8.722 11.988 1.00 92.69 163 PRO A CA 1
ATOM 1302 C C . PRO A 1 163 ? -1.408 7.836 11.353 1.00 92.69 163 PRO A C 1
ATOM 1304 O O . PRO A 1 163 ? -1.404 6.621 11.584 1.00 92.69 163 PRO A O 1
ATOM 1307 N N . ARG A 1 164 ? -0.501 8.401 10.541 1.00 88.12 164 ARG A N 1
ATOM 1308 C CA . ARG A 1 164 ? 0.493 7.597 9.791 1.00 88.12 164 ARG A CA 1
ATOM 1309 C C . ARG A 1 164 ? 1.353 6.744 10.718 1.00 88.12 164 ARG A C 1
ATOM 1311 O O . ARG A 1 164 ? 1.627 5.592 10.402 1.00 88.12 164 ARG A O 1
ATOM 1318 N N . GLU A 1 165 ? 1.728 7.285 11.870 1.00 87.94 165 GLU A N 1
ATOM 1319 C CA . GLU A 1 165 ? 2.524 6.606 12.894 1.00 87.94 165 GLU A CA 1
ATOM 1320 C C . GLU A 1 165 ? 1.800 5.429 13.565 1.00 87.94 165 GLU A C 1
ATOM 1322 O O . GLU A 1 165 ? 2.445 4.556 14.143 1.00 87.94 165 GLU A O 1
ATOM 1327 N N . LEU A 1 166 ? 0.468 5.385 13.479 1.00 90.62 166 LEU A N 1
ATOM 1328 C CA . LEU A 1 166 ? -0.355 4.317 14.042 1.00 90.62 166 LEU A CA 1
ATOM 1329 C C . LEU A 1 166 ? -0.844 3.324 12.992 1.00 90.62 166 LEU A C 1
ATOM 1331 O O . LEU A 1 166 ? -1.513 2.365 13.362 1.00 90.62 166 LEU A O 1
ATOM 1335 N N . PHE A 1 167 ? -0.552 3.528 11.706 1.00 90.88 167 PHE A N 1
ATOM 1336 C CA . PHE A 1 167 ? -1.015 2.638 10.650 1.00 90.88 167 PHE A CA 1
ATOM 1337 C C . PHE A 1 167 ? -0.199 1.334 10.655 1.00 90.88 167 PHE A C 1
ATOM 1339 O O . PHE A 1 167 ? 0.973 1.350 10.281 1.00 90.88 167 PHE A O 1
ATOM 1346 N N . PRO A 1 168 ? -0.782 0.183 11.047 1.00 89.00 168 PRO A N 1
ATOM 1347 C CA . PRO A 1 168 ? -0.046 -1.078 11.120 1.00 89.00 168 PRO A CA 1
ATOM 1348 C C . PRO A 1 168 ? -0.067 -1.837 9.785 1.00 89.00 168 PRO A C 1
ATOM 1350 O O . PRO A 1 168 ? 0.377 -2.983 9.713 1.00 89.00 168 PRO A O 1
ATOM 1353 N N . GLY A 1 169 ? -0.704 -1.257 8.766 1.00 86.50 169 GLY A N 1
ATOM 1354 C CA . GLY A 1 169 ? -0.960 -1.915 7.502 1.00 86.50 169 GLY A CA 1
ATOM 1355 C C . GLY A 1 169 ? 0.212 -1.835 6.541 1.00 86.50 169 GLY A C 1
ATOM 1356 O O . GLY A 1 169 ? 1.131 -1.031 6.694 1.00 86.50 169 GLY A O 1
ATOM 1357 N N . ARG A 1 170 ? 0.141 -2.659 5.500 1.00 85.62 170 ARG A N 1
ATOM 1358 C CA . ARG A 1 170 ? 1.079 -2.629 4.377 1.00 85.62 170 ARG A CA 1
ATOM 1359 C C . ARG A 1 170 ? 0.336 -2.640 3.053 1.00 85.62 170 ARG A C 1
ATOM 1361 O O . ARG A 1 170 ? -0.854 -2.952 2.998 1.00 85.62 170 ARG A O 1
ATOM 1368 N N . LEU A 1 171 ? 1.058 -2.294 1.994 1.00 82.31 171 LEU A N 1
ATOM 1369 C CA . LEU A 1 171 ? 0.565 -2.417 0.632 1.00 82.31 171 LEU A CA 1
ATOM 1370 C C . LEU A 1 171 ? 0.143 -3.867 0.356 1.00 82.31 171 LEU A C 1
ATOM 1372 O O . LEU A 1 171 ? 0.920 -4.788 0.605 1.00 82.31 171 LEU A O 1
ATOM 1376 N N . PHE A 1 172 ? -1.072 -4.054 -0.159 1.00 82.06 172 PHE A N 1
ATOM 1377 C CA . PHE A 1 172 ? -1.554 -5.344 -0.653 1.00 82.06 172 PHE A CA 1
ATOM 1378 C C . PHE A 1 172 ? -1.529 -5.379 -2.184 1.00 82.06 172 PHE A C 1
ATOM 1380 O O . PHE A 1 172 ? -0.942 -6.281 -2.773 1.00 82.06 172 PHE A O 1
ATOM 1387 N N . ALA A 1 173 ? -2.121 -4.368 -2.824 1.00 78.44 173 ALA A N 1
ATOM 1388 C CA . ALA A 1 173 ? -2.122 -4.206 -4.276 1.00 78.44 173 ALA A CA 1
ATOM 1389 C C . ALA A 1 173 ? -2.231 -2.720 -4.649 1.00 78.44 173 ALA A C 1
ATOM 1391 O O . ALA A 1 173 ? -2.777 -1.929 -3.885 1.00 78.44 173 ALA A O 1
ATOM 1392 N N . CYS A 1 174 ? -1.742 -2.332 -5.825 1.00 78.62 174 CYS A N 1
ATOM 1393 C CA . CYS A 1 174 ? -1.907 -0.981 -6.364 1.00 78.62 174 CYS A CA 1
ATOM 1394 C C . CYS A 1 174 ? -2.184 -1.059 -7.865 1.00 78.62 174 CYS A C 1
ATOM 1396 O O . CYS A 1 174 ? -1.444 -1.721 -8.592 1.00 78.62 174 CYS A O 1
ATOM 1398 N N . ALA A 1 175 ? -3.239 -0.387 -8.321 1.00 74.56 175 ALA A N 1
ATOM 1399 C CA . ALA A 1 175 ? -3.506 -0.181 -9.734 1.00 74.56 175 ALA A CA 1
ATOM 1400 C C . ALA A 1 175 ? -2.688 1.010 -10.245 1.00 74.56 175 ALA A C 1
ATOM 1402 O O . ALA A 1 175 ? -2.779 2.129 -9.731 1.00 74.56 175 ALA A O 1
ATOM 1403 N N . VAL A 1 176 ? -1.895 0.764 -11.281 1.00 68.94 176 VAL A N 1
ATOM 1404 C CA . VAL A 1 176 ? -0.971 1.742 -11.848 1.00 68.94 176 VAL A CA 1
ATOM 1405 C C . VAL A 1 176 ? -1.357 1.979 -13.297 1.00 68.94 176 VAL A C 1
ATOM 1407 O O . VAL A 1 176 ? -1.400 1.036 -14.084 1.00 68.94 176 VAL A O 1
ATOM 1410 N N . ASP A 1 177 ? -1.597 3.240 -13.659 1.00 66.38 177 ASP A N 1
ATOM 1411 C CA . ASP A 1 177 ? -1.733 3.607 -15.066 1.00 66.38 177 ASP A CA 1
ATOM 1412 C C . ASP A 1 177 ? -0.335 3.750 -15.657 1.00 66.38 177 ASP A C 1
ATOM 1414 O O . ASP A 1 177 ? 0.410 4.670 -15.309 1.00 66.38 177 ASP A O 1
ATOM 1418 N N . ILE A 1 178 ? 0.021 2.849 -16.565 1.00 62.69 178 ILE A N 1
ATOM 1419 C CA . ILE A 1 178 ? 1.218 3.012 -17.382 1.00 62.69 178 ILE A CA 1
ATOM 1420 C C . ILE A 1 178 ? 0.839 3.954 -18.537 1.00 62.69 178 ILE A C 1
ATOM 1422 O O . ILE A 1 178 ? -0.102 3.653 -19.276 1.00 62.69 178 ILE A O 1
ATOM 1426 N N . PRO A 1 179 ? 1.506 5.112 -18.700 1.00 55.00 179 PRO A N 1
ATOM 1427 C CA . PRO 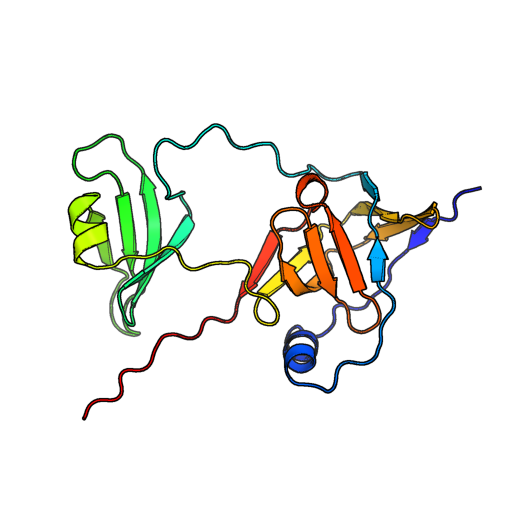A 1 179 ? 1.131 6.090 -19.714 1.00 55.00 179 PRO A CA 1
ATOM 1428 C C . PRO A 1 179 ? 1.281 5.505 -21.123 1.00 55.00 179 PRO A C 1
ATOM 1430 O O . PRO A 1 179 ? 2.387 5.263 -21.595 1.00 55.00 179 PRO A O 1
ATOM 1433 N N . ILE A 1 180 ? 0.159 5.314 -21.816 1.00 52.28 180 ILE A N 1
ATOM 1434 C CA . ILE A 1 180 ? 0.123 4.831 -23.199 1.00 52.28 180 ILE A CA 1
ATOM 1435 C C . ILE A 1 180 ? 0.567 5.981 -24.113 1.00 52.28 180 ILE A C 1
ATOM 1437 O O . ILE A 1 180 ? -0.028 7.061 -24.089 1.00 52.28 180 ILE A O 1
ATOM 1441 N N . SER A 1 181 ? 1.605 5.791 -24.931 1.00 51.66 181 SER A N 1
ATOM 1442 C CA . SER A 1 181 ? 1.944 6.786 -25.954 1.00 51.66 181 SER A CA 1
ATOM 1443 C C . SER A 1 181 ? 0.853 6.824 -27.022 1.00 51.66 181 SER A C 1
ATOM 1445 O O . SER A 1 181 ? 0.662 5.840 -27.736 1.00 51.66 181 SER A O 1
ATOM 1447 N N . PHE A 1 182 ? 0.208 7.977 -27.202 1.00 43.62 182 PHE A N 1
ATOM 1448 C CA . PHE A 1 182 ? -0.374 8.315 -28.498 1.00 43.62 182 PHE A CA 1
ATOM 1449 C C . PHE A 1 182 ? 0.785 8.468 -29.487 1.00 43.62 182 PHE A C 1
ATOM 1451 O O . PHE A 1 182 ? 1.539 9.440 -29.417 1.00 43.62 182 PHE A O 1
ATOM 1458 N N . GLN A 1 183 ? 0.967 7.484 -30.367 1.00 38.94 183 GLN A N 1
ATOM 1459 C CA . GLN A 1 183 ? 1.741 7.708 -31.583 1.00 38.94 183 GLN A CA 1
ATOM 1460 C C . GLN A 1 183 ? 0.916 8.633 -32.494 1.00 38.94 183 GLN A C 1
ATOM 1462 O O . GLN A 1 183 ? -0.256 8.323 -32.727 1.00 38.94 183 GLN A O 1
ATOM 1467 N N . PRO A 1 184 ? 1.465 9.775 -32.947 1.00 44.69 184 PRO A N 1
ATOM 1468 C CA . PRO A 1 184 ? 0.849 10.567 -34.006 1.00 44.69 184 PRO A CA 1
ATOM 1469 C C . PRO A 1 184 ? 0.876 9.838 -35.354 1.00 44.69 184 PRO A C 1
ATOM 1471 O O . PRO A 1 184 ? 1.807 9.027 -35.576 1.00 44.69 184 PRO A O 1
#